Protein AF-A0A327YZX1-F1 (afdb_monomer_lite)

Structure (mmCIF, N/CA/C/O backbone):
data_AF-A0A327YZX1-F1
#
_entry.id   AF-A0A327YZX1-F1
#
loop_
_atom_site.group_PDB
_atom_site.id
_atom_site.type_symbol
_atom_site.label_atom_id
_atom_site.label_alt_id
_atom_site.label_comp_id
_atom_site.label_asym_id
_atom_site.label_entity_id
_atom_site.label_seq_id
_atom_site.pdbx_PDB_ins_code
_atom_site.Cartn_x
_atom_site.Cartn_y
_atom_site.Cartn_z
_atom_site.occupancy
_atom_site.B_iso_or_equiv
_atom_site.auth_seq_id
_atom_site.auth_comp_id
_atom_site.auth_asym_id
_atom_site.auth_atom_id
_atom_site.pdbx_PDB_model_num
ATOM 1 N N . MET A 1 1 ? -5.008 16.280 1.476 1.00 48.94 1 MET A N 1
ATOM 2 C CA . MET A 1 1 ? -3.552 16.525 1.333 1.00 48.94 1 MET A CA 1
ATOM 3 C C . MET A 1 1 ? -2.697 15.262 1.175 1.00 48.94 1 MET A C 1
ATOM 5 O O . MET A 1 1 ? -1.721 15.330 0.443 1.00 48.94 1 MET A O 1
ATOM 9 N N . VAL A 1 2 ? -3.067 14.106 1.747 1.00 49.09 2 VAL A N 1
ATOM 10 C CA . VAL A 1 2 ? -2.269 12.853 1.702 1.00 49.09 2 VAL A CA 1
ATOM 11 C C . VAL A 1 2 ? -1.925 12.353 0.283 1.00 49.09 2 VAL A C 1
ATOM 13 O O . VAL A 1 2 ? -0.859 11.785 0.082 1.00 49.09 2 VAL A O 1
ATOM 16 N N . ASN A 1 3 ? -2.752 12.619 -0.737 1.00 53.84 3 ASN A N 1
ATOM 17 C CA . ASN A 1 3 ? -2.467 12.155 -2.103 1.00 53.84 3 ASN A CA 1
ATOM 18 C C . ASN A 1 3 ? -1.336 12.914 -2.827 1.00 53.84 3 ASN A C 1
ATOM 20 O O . ASN A 1 3 ? -0.653 12.298 -3.637 1.00 53.84 3 ASN A O 1
ATOM 24 N N . ARG A 1 4 ? -1.077 14.202 -2.542 1.00 66.19 4 ARG A N 1
ATOM 25 C CA . ARG A 1 4 ? -0.014 14.961 -3.247 1.00 66.19 4 ARG A CA 1
ATOM 26 C C . ARG A 1 4 ? 1.382 14.416 -2.951 1.00 66.19 4 ARG A C 1
ATOM 28 O O . ARG A 1 4 ? 2.223 14.371 -3.840 1.00 66.19 4 ARG A O 1
ATOM 35 N N . TRP A 1 5 ? 1.603 13.959 -1.721 1.00 58.47 5 TRP A N 1
ATOM 36 C CA . TRP A 1 5 ? 2.888 13.400 -1.308 1.00 58.47 5 TRP A CA 1
ATOM 37 C C . TRP A 1 5 ? 3.157 12.030 -1.953 1.00 58.47 5 TRP A C 1
ATOM 39 O O . TRP A 1 5 ? 4.296 11.719 -2.282 1.00 58.47 5 TRP A O 1
ATOM 49 N N . ARG A 1 6 ? 2.098 11.251 -2.231 1.00 60.53 6 ARG A N 1
ATOM 50 C CA . ARG A 1 6 ? 2.183 9.944 -2.912 1.00 60.53 6 ARG A CA 1
ATOM 51 C C . ARG A 1 6 ? 2.700 10.086 -4.342 1.00 60.53 6 ARG A C 1
ATOM 53 O O . ARG A 1 6 ? 3.628 9.382 -4.724 1.00 60.53 6 ARG A O 1
ATOM 60 N N . TYR A 1 7 ? 2.136 11.026 -5.099 1.00 67.38 7 TYR A N 1
ATOM 61 C CA . TYR A 1 7 ? 2.592 11.307 -6.462 1.00 67.38 7 TYR A CA 1
ATOM 62 C C . TYR A 1 7 ? 3.986 11.943 -6.479 1.00 67.38 7 TYR A C 1
ATOM 64 O O . TYR A 1 7 ? 4.779 11.619 -7.353 1.00 67.38 7 TYR A O 1
ATOM 72 N N . GLY A 1 8 ? 4.313 12.782 -5.488 1.00 70.31 8 GLY A N 1
ATOM 73 C CA . GLY A 1 8 ? 5.645 13.377 -5.353 1.00 70.31 8 GLY A CA 1
ATOM 74 C C . GLY A 1 8 ? 6.745 12.347 -5.087 1.00 70.31 8 GLY A C 1
ATOM 75 O O . GLY A 1 8 ? 7.774 12.379 -5.750 1.00 70.31 8 GLY A O 1
ATOM 76 N N . PHE A 1 9 ? 6.518 11.400 -4.171 1.00 66.19 9 PHE A N 1
ATOM 77 C CA . PHE A 1 9 ? 7.472 10.320 -3.899 1.00 66.19 9 PHE A CA 1
ATOM 78 C C . PHE A 1 9 ? 7.663 9.412 -5.118 1.00 66.19 9 PHE A C 1
ATOM 80 O O . PHE A 1 9 ? 8.792 9.102 -5.483 1.00 66.19 9 PHE A O 1
ATOM 87 N N . PHE A 1 10 ? 6.568 9.036 -5.784 1.00 65.12 10 PHE A N 1
ATOM 88 C CA . PHE A 1 10 ? 6.625 8.235 -7.005 1.00 65.12 10 PHE A CA 1
ATOM 89 C C . PHE A 1 10 ? 7.394 8.949 -8.123 1.00 65.12 10 PHE A C 1
ATOM 91 O O . PHE A 1 10 ? 8.298 8.364 -8.710 1.00 65.12 10 PHE A O 1
ATOM 98 N N . ALA A 1 11 ? 7.093 10.230 -8.361 1.00 73.56 11 ALA A N 1
ATOM 99 C CA . ALA A 1 11 ? 7.809 11.048 -9.332 1.00 73.56 11 ALA A CA 1
ATOM 100 C C . ALA A 1 11 ? 9.297 11.169 -8.981 1.00 73.56 11 ALA A C 1
ATOM 102 O O . ALA A 1 11 ? 10.128 11.039 -9.868 1.00 73.56 11 ALA A O 1
ATOM 103 N N . ALA A 1 12 ? 9.647 11.357 -7.705 1.00 70.44 12 ALA A N 1
ATOM 104 C CA . ALA A 1 12 ? 11.038 11.444 -7.265 1.00 70.44 12 ALA A CA 1
ATOM 105 C C . ALA A 1 12 ? 11.806 10.130 -7.468 1.00 70.44 12 ALA A C 1
ATOM 107 O O . ALA A 1 12 ? 12.942 10.169 -7.930 1.00 70.44 12 ALA A O 1
ATOM 108 N N . VAL A 1 13 ? 11.191 8.979 -7.166 1.00 66.94 13 VAL A N 1
ATOM 109 C CA . VAL A 1 13 ? 11.794 7.662 -7.422 1.00 66.94 13 VAL A CA 1
ATOM 110 C C . VAL A 1 13 ? 12.014 7.468 -8.916 1.00 66.94 13 VAL A C 1
ATOM 112 O O . VAL A 1 13 ? 13.137 7.167 -9.301 1.00 66.94 13 VAL A O 1
ATOM 115 N N . LEU A 1 14 ? 10.993 7.724 -9.743 1.00 67.44 14 LEU A N 1
ATOM 116 C CA . LEU A 1 14 ? 11.095 7.656 -11.204 1.00 67.44 14 LEU A CA 1
ATOM 117 C C . LEU A 1 14 ? 12.232 8.531 -11.730 1.00 67.44 14 LEU A C 1
ATOM 119 O O . LEU A 1 14 ? 13.086 8.050 -12.466 1.00 67.44 14 LEU A O 1
ATOM 123 N N . LEU A 1 15 ? 12.278 9.793 -11.301 1.00 73.75 15 LEU A N 1
ATOM 124 C CA . LEU A 1 15 ? 13.267 10.771 -11.745 1.00 73.75 15 LEU A CA 1
ATOM 125 C C . LEU A 1 15 ? 14.682 10.364 -11.307 1.00 73.75 15 LEU A C 1
ATOM 127 O O . LEU A 1 15 ? 15.603 10.413 -12.116 1.00 73.75 15 LEU A O 1
ATOM 131 N N . ALA A 1 16 ? 14.853 9.878 -10.073 1.00 67.50 16 ALA A N 1
ATOM 132 C CA . ALA A 1 16 ? 16.129 9.354 -9.589 1.00 67.50 16 ALA A CA 1
ATOM 133 C C . ALA A 1 16 ? 16.582 8.115 -10.378 1.00 67.50 16 ALA A C 1
ATOM 135 O O . ALA A 1 16 ? 17.752 8.019 -10.741 1.00 67.50 16 ALA A O 1
ATOM 136 N N . THR A 1 17 ? 15.668 7.192 -10.692 1.00 65.38 17 THR A N 1
ATOM 137 C CA . THR A 1 17 ? 15.986 5.999 -11.490 1.00 65.38 17 THR A CA 1
ATOM 138 C C . THR A 1 17 ? 16.297 6.334 -12.942 1.00 65.38 17 THR A C 1
ATOM 140 O O . THR A 1 17 ? 17.248 5.786 -13.490 1.00 65.38 17 THR A O 1
ATOM 143 N N . SER A 1 18 ? 15.578 7.282 -13.550 1.00 68.44 18 SER A N 1
ATOM 144 C CA . SER A 1 18 ? 15.874 7.766 -14.899 1.00 68.44 18 SER A CA 1
ATOM 145 C C . SER A 1 18 ? 17.229 8.469 -14.954 1.00 68.44 18 SER A C 1
ATOM 147 O O . SER A 1 18 ? 18.018 8.186 -15.848 1.00 68.44 18 SER A O 1
ATOM 149 N N . LEU A 1 19 ? 17.542 9.330 -13.977 1.00 70.56 19 LEU A N 1
ATOM 150 C CA . LEU A 1 19 ? 18.849 9.988 -13.890 1.00 70.56 19 LEU A CA 1
ATOM 151 C C . LEU A 1 19 ? 19.982 8.982 -13.684 1.00 70.56 19 LEU A C 1
ATOM 153 O O . LEU A 1 19 ? 21.018 9.101 -14.331 1.00 70.56 19 LEU A O 1
ATOM 157 N N . LEU A 1 20 ? 19.787 7.983 -12.820 1.00 67.81 20 LEU A N 1
ATOM 158 C CA . LEU A 1 20 ? 20.764 6.916 -12.617 1.00 67.81 20 LEU A CA 1
ATOM 159 C C . LEU A 1 20 ? 20.989 6.117 -13.906 1.00 67.81 20 LEU A C 1
ATOM 161 O O . LEU A 1 20 ? 22.135 5.875 -14.263 1.00 67.81 20 LEU A O 1
ATOM 165 N N . SER A 1 21 ? 19.916 5.758 -14.615 1.00 66.88 21 SER A N 1
ATOM 166 C CA . SER A 1 21 ? 19.983 5.030 -15.887 1.00 66.88 21 SER A CA 1
ATOM 167 C C . SER A 1 21 ? 20.747 5.816 -16.953 1.00 66.88 21 SER A C 1
ATOM 169 O O . SER A 1 21 ? 21.648 5.277 -17.584 1.00 66.88 21 SER A O 1
ATOM 171 N N . VAL A 1 22 ? 20.441 7.106 -17.118 1.00 69.25 22 VAL A N 1
ATOM 172 C CA . VAL A 1 22 ? 21.153 7.986 -18.061 1.00 69.25 22 VAL A CA 1
ATOM 173 C C . VAL A 1 22 ? 22.622 8.141 -17.663 1.00 69.25 22 VAL A C 1
ATOM 175 O O . VAL A 1 22 ? 23.500 8.115 -18.520 1.00 69.25 22 VAL A O 1
ATOM 178 N N . SER A 1 23 ? 22.910 8.251 -16.364 1.00 65.38 23 SER A N 1
ATOM 179 C CA . SER A 1 23 ? 24.285 8.324 -15.864 1.00 65.38 23 SER A CA 1
ATOM 180 C C . SER A 1 23 ? 25.063 7.040 -16.186 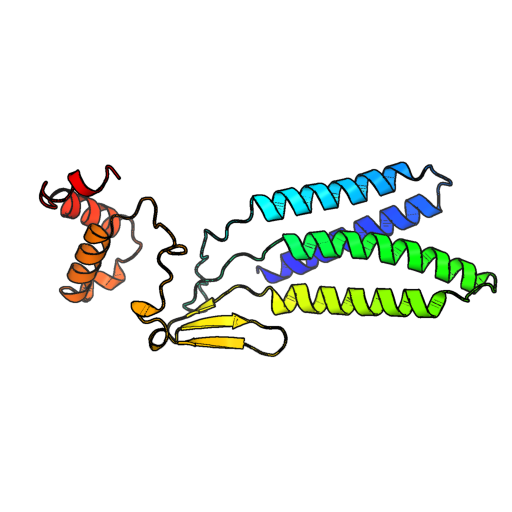1.00 65.38 23 SER A C 1
ATOM 182 O O . SER A 1 23 ? 26.174 7.111 -16.695 1.00 65.38 23 SER A O 1
ATOM 184 N N . LEU A 1 24 ? 24.463 5.862 -15.987 1.00 66.75 24 LEU A N 1
ATOM 185 C CA . LEU A 1 24 ? 25.084 4.577 -16.333 1.00 66.75 24 LEU A CA 1
ATOM 186 C C . LEU A 1 24 ? 25.307 4.392 -17.843 1.00 66.75 24 LEU A C 1
ATOM 188 O O . LEU A 1 24 ? 26.189 3.637 -18.221 1.00 66.75 24 LEU A O 1
ATOM 192 N N . GLN A 1 25 ? 24.538 5.068 -18.700 1.00 68.75 25 GLN A N 1
ATOM 193 C CA . GLN A 1 25 ? 24.751 5.040 -20.153 1.00 68.75 25 GLN A CA 1
ATOM 194 C C . GLN A 1 25 ? 25.856 5.996 -20.615 1.00 68.75 25 GLN A C 1
ATOM 196 O O . GLN A 1 25 ? 26.518 5.737 -21.616 1.00 68.75 25 GLN A O 1
ATOM 201 N N . LEU A 1 26 ? 26.032 7.123 -19.921 1.00 73.69 26 LEU A N 1
ATOM 202 C CA . LEU A 1 26 ? 27.026 8.144 -20.269 1.00 73.69 26 LEU A CA 1
ATOM 203 C C . LEU A 1 26 ? 28.444 7.765 -19.845 1.00 73.69 26 LEU A C 1
ATOM 205 O O . LEU A 1 26 ? 29.415 8.236 -20.436 1.00 73.69 26 LEU A O 1
ATOM 209 N N . PHE A 1 27 ? 28.564 6.945 -18.809 1.00 69.88 27 PHE A N 1
ATOM 210 C CA . PHE A 1 27 ? 29.834 6.449 -18.317 1.00 69.88 27 PHE A CA 1
ATOM 211 C C . PHE A 1 27 ? 29.866 4.948 -18.588 1.00 69.88 27 PHE A C 1
ATOM 213 O O . PHE A 1 27 ? 29.037 4.246 -18.020 1.00 69.88 27 PHE A O 1
ATOM 220 N N . ASP A 1 28 ? 30.817 4.455 -19.397 1.00 69.94 28 ASP A N 1
ATOM 221 C CA . ASP A 1 28 ? 31.187 3.024 -19.503 1.00 69.94 28 ASP A CA 1
ATOM 222 C C . ASP A 1 28 ? 31.747 2.544 -18.150 1.00 69.94 28 ASP A C 1
ATOM 224 O O . ASP A 1 28 ? 32.934 2.282 -17.949 1.00 69.94 28 ASP A O 1
ATOM 228 N N . GLY A 1 29 ? 30.880 2.585 -17.150 1.00 66.88 29 GLY A N 1
ATOM 229 C CA . GLY A 1 29 ? 31.185 2.460 -15.753 1.00 66.88 29 GLY A CA 1
ATOM 230 C C . GLY A 1 29 ? 30.889 1.046 -15.282 1.00 66.88 29 GLY A C 1
ATOM 231 O O . GLY A 1 29 ? 30.001 0.368 -15.796 1.00 66.88 29 GLY A O 1
ATOM 232 N N . PRO A 1 30 ? 31.615 0.576 -14.267 1.00 69.00 30 PRO A N 1
ATOM 233 C CA . PRO A 1 30 ? 31.359 -0.728 -13.676 1.00 69.00 30 PRO A CA 1
ATOM 234 C C . PRO A 1 30 ? 29.931 -0.818 -13.103 1.00 69.00 30 PRO A C 1
ATOM 236 O O . PRO A 1 30 ? 29.424 0.146 -12.543 1.00 69.00 30 PRO A O 1
ATOM 239 N N . LEU A 1 31 ? 29.313 -2.003 -13.166 1.00 70.75 31 LEU A N 1
ATOM 240 C CA . LEU A 1 31 ? 27.913 -2.272 -12.773 1.00 70.75 31 LEU A CA 1
ATOM 241 C C . LEU A 1 31 ? 27.602 -2.096 -11.268 1.00 70.75 31 LEU A C 1
ATOM 243 O O . LEU A 1 31 ? 26.449 -2.196 -10.840 1.00 70.75 31 LEU A O 1
ATOM 247 N N . TRP A 1 32 ? 28.608 -1.845 -10.426 1.00 70.06 32 TRP A N 1
ATOM 248 C CA . TRP A 1 32 ? 28.436 -1.797 -8.970 1.00 70.06 32 TRP A CA 1
ATOM 249 C C . TRP A 1 32 ? 27.486 -0.697 -8.444 1.00 70.06 32 TRP A C 1
ATOM 251 O O . TRP A 1 32 ? 26.801 -0.978 -7.459 1.00 70.06 32 TRP A O 1
ATOM 261 N N . PRO A 1 33 ? 27.345 0.509 -9.044 1.00 69.75 33 PRO A N 1
ATOM 262 C CA . PRO A 1 33 ? 26.408 1.522 -8.553 1.00 69.75 33 PRO A CA 1
ATOM 263 C C . PRO A 1 33 ? 24.955 1.057 -8.668 1.00 69.75 33 PRO A C 1
ATOM 265 O O . PRO A 1 33 ? 24.153 1.285 -7.763 1.00 69.75 33 PRO A O 1
ATOM 268 N N . MET A 1 34 ? 24.622 0.341 -9.746 1.00 66.88 34 MET A N 1
ATOM 269 C CA . MET A 1 34 ? 23.305 -0.267 -9.931 1.00 66.88 34 MET A CA 1
ATOM 270 C C . MET A 1 34 ? 23.043 -1.321 -8.857 1.00 66.88 34 MET A C 1
ATOM 272 O O . MET A 1 34 ? 21.973 -1.333 -8.245 1.00 66.88 34 MET A O 1
ATOM 276 N N . LEU A 1 35 ? 24.040 -2.167 -8.588 1.00 68.50 35 LEU A N 1
ATOM 277 C CA . LEU A 1 35 ? 23.943 -3.199 -7.564 1.00 68.50 35 LEU A CA 1
ATOM 278 C C . LEU A 1 35 ? 23.688 -2.580 -6.185 1.00 68.50 35 LEU A C 1
ATOM 280 O O . LEU A 1 35 ? 22.819 -3.071 -5.473 1.00 68.50 35 LEU A O 1
ATOM 284 N N . ILE A 1 36 ? 24.340 -1.458 -5.847 1.00 74.94 36 ILE A N 1
ATOM 285 C CA . ILE A 1 36 ? 24.075 -0.701 -4.610 1.00 74.94 36 ILE A CA 1
ATOM 286 C C . ILE A 1 36 ? 22.628 -0.208 -4.555 1.00 74.94 36 ILE A C 1
ATOM 288 O O . ILE A 1 36 ? 21.986 -0.330 -3.510 1.00 74.94 36 ILE A O 1
ATOM 292 N N . VAL A 1 37 ? 22.089 0.334 -5.649 1.00 73.06 37 VAL A N 1
ATOM 293 C CA . VAL A 1 37 ? 20.711 0.847 -5.673 1.00 73.06 37 VAL A CA 1
ATOM 294 C C . VAL A 1 37 ? 19.705 -0.286 -5.505 1.00 73.06 37 VAL A C 1
ATOM 296 O O . VAL A 1 37 ? 18.834 -0.196 -4.638 1.00 73.06 37 VAL A O 1
ATOM 299 N N . VAL A 1 38 ? 19.864 -1.38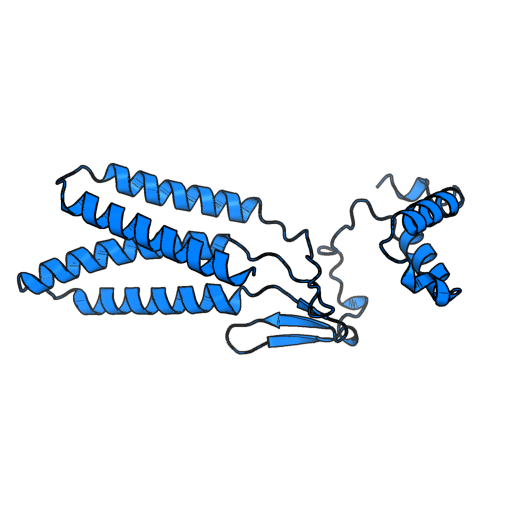8 -6.240 1.00 71.56 38 VAL A N 1
ATOM 300 C CA . VAL A 1 38 ? 19.012 -2.577 -6.089 1.00 71.56 38 VAL A CA 1
ATOM 301 C C . VAL A 1 38 ? 19.086 -3.118 -4.659 1.00 71.56 38 VAL A C 1
ATOM 303 O O . VAL A 1 38 ? 18.045 -3.303 -4.029 1.00 71.56 38 VAL A O 1
ATOM 306 N N . LEU A 1 39 ? 20.290 -3.287 -4.096 1.00 69.62 39 LEU A N 1
ATOM 307 C CA . LEU A 1 39 ? 20.468 -3.735 -2.709 1.00 69.62 39 LEU A CA 1
ATOM 308 C C . LEU A 1 39 ? 19.816 -2.781 -1.709 1.00 69.62 39 LEU A C 1
ATOM 310 O O . LEU A 1 39 ? 19.177 -3.235 -0.763 1.00 69.62 39 LEU A O 1
ATOM 314 N N . THR A 1 40 ? 19.926 -1.471 -1.931 1.00 75.50 40 THR A N 1
ATOM 315 C CA . THR A 1 40 ? 19.293 -0.458 -1.077 1.00 75.50 40 THR A CA 1
ATOM 316 C C . THR A 1 40 ? 17.780 -0.640 -1.058 1.00 75.50 40 THR A C 1
ATOM 318 O O . THR A 1 40 ? 17.184 -0.702 0.018 1.00 75.50 40 THR A O 1
ATOM 321 N N . PHE A 1 41 ? 17.146 -0.803 -2.222 1.00 72.31 41 PHE A N 1
ATOM 322 C CA . PHE A 1 41 ? 15.709 -1.061 -2.288 1.00 72.31 41 PHE A CA 1
ATOM 323 C C . PHE A 1 41 ? 15.321 -2.408 -1.663 1.00 72.31 41 PHE A C 1
ATOM 325 O O . PHE A 1 41 ? 14.317 -2.466 -0.956 1.00 72.31 41 PHE A O 1
ATOM 332 N N . VAL A 1 42 ? 16.111 -3.468 -1.865 1.00 71.31 42 VAL A N 1
ATOM 333 C CA . VAL A 1 42 ? 15.876 -4.790 -1.253 1.00 71.31 42 VAL A CA 1
ATOM 334 C C . VAL A 1 42 ? 15.934 -4.702 0.272 1.00 71.31 42 VAL A C 1
ATOM 336 O O . VAL A 1 42 ? 15.024 -5.179 0.951 1.00 71.31 42 VAL A O 1
ATOM 339 N N . VAL A 1 43 ? 16.962 -4.052 0.826 1.00 72.81 43 VAL A N 1
ATOM 340 C CA . VAL A 1 43 ? 17.118 -3.857 2.274 1.00 72.81 43 VAL A CA 1
ATOM 341 C C . VAL A 1 43 ? 15.976 -3.011 2.826 1.00 72.81 43 VAL A C 1
ATOM 343 O O . VAL A 1 43 ? 15.374 -3.386 3.832 1.00 72.81 43 VAL A O 1
ATOM 346 N N . LEU A 1 44 ? 15.615 -1.910 2.161 1.00 73.81 44 LEU A N 1
ATOM 347 C CA . LEU A 1 44 ? 14.475 -1.087 2.565 1.00 73.81 44 LEU A CA 1
ATOM 348 C C . LEU A 1 44 ? 13.161 -1.870 2.512 1.00 73.81 44 LEU A C 1
ATOM 350 O O . LEU A 1 44 ? 12.354 -1.744 3.431 1.00 73.81 44 LEU A O 1
ATOM 354 N N . ALA A 1 45 ? 12.946 -2.701 1.489 1.00 70.25 45 ALA A N 1
ATOM 355 C CA . ALA A 1 45 ? 11.765 -3.550 1.382 1.00 70.25 45 ALA A CA 1
ATOM 356 C C . ALA A 1 45 ? 11.726 -4.580 2.518 1.00 70.25 45 ALA A C 1
ATOM 358 O O . ALA A 1 45 ? 10.715 -4.686 3.207 1.00 70.25 45 ALA A O 1
ATOM 359 N N . ALA A 1 46 ? 12.828 -5.281 2.789 1.00 69.25 46 ALA A N 1
ATOM 360 C CA . ALA A 1 46 ? 12.916 -6.260 3.872 1.00 69.25 46 ALA A CA 1
ATOM 361 C C . ALA A 1 46 ? 12.716 -5.617 5.259 1.00 69.25 46 ALA A C 1
ATOM 363 O O . ALA A 1 46 ? 11.943 -6.115 6.084 1.00 69.25 46 ALA A O 1
ATOM 364 N N . LEU A 1 47 ? 13.351 -4.468 5.511 1.00 71.00 47 LEU A N 1
ATOM 365 C CA . LEU A 1 47 ? 13.174 -3.699 6.746 1.00 71.00 47 LEU A CA 1
ATOM 366 C C . LEU A 1 47 ? 11.746 -3.170 6.877 1.00 71.00 47 LEU A C 1
ATOM 368 O O . LEU A 1 47 ? 11.165 -3.223 7.960 1.00 71.00 47 LEU A O 1
ATOM 372 N N . SER A 1 48 ? 11.161 -2.689 5.781 1.00 71.25 48 SER A N 1
ATOM 373 C CA . SER A 1 48 ? 9.780 -2.226 5.759 1.00 71.25 48 SER A CA 1
ATOM 374 C C . SER A 1 48 ? 8.814 -3.371 6.044 1.00 71.25 48 SER A C 1
ATOM 376 O O . SER A 1 48 ? 7.996 -3.234 6.943 1.00 71.25 48 SER A O 1
ATOM 378 N N . GLY A 1 49 ? 8.941 -4.515 5.372 1.00 71.06 49 GLY A N 1
ATOM 379 C CA . GLY A 1 49 ? 8.071 -5.676 5.577 1.00 71.06 49 GLY A CA 1
ATOM 380 C C . GLY A 1 49 ? 8.165 -6.253 6.991 1.00 71.06 49 GLY A C 1
ATOM 381 O O . GLY A 1 49 ? 7.144 -6.551 7.603 1.00 71.06 49 GLY A O 1
ATOM 382 N N . SER A 1 50 ? 9.376 -6.348 7.547 1.00 73.69 50 SER A N 1
ATOM 383 C CA . SER A 1 50 ? 9.596 -6.876 8.904 1.00 73.69 50 SER A CA 1
ATOM 384 C C . SER A 1 50 ? 9.123 -5.932 10.015 1.00 73.69 50 SER A C 1
ATOM 386 O O . SER A 1 50 ? 8.676 -6.391 11.069 1.00 73.69 50 SER A O 1
ATOM 388 N N . ARG A 1 51 ? 9.198 -4.612 9.798 1.00 74.56 51 ARG A N 1
ATOM 389 C CA . ARG A 1 51 ? 8.782 -3.603 10.789 1.00 74.56 51 ARG A CA 1
ATOM 390 C C . ARG A 1 51 ? 7.368 -3.080 10.586 1.00 74.56 51 ARG A C 1
ATOM 392 O O . ARG A 1 51 ? 6.821 -2.469 11.506 1.00 74.56 51 ARG A O 1
ATOM 399 N N . TYR A 1 52 ? 6.762 -3.300 9.423 1.00 70.25 52 TYR A N 1
ATOM 400 C CA . TYR A 1 52 ? 5.408 -2.848 9.148 1.00 70.25 52 TYR A CA 1
ATOM 401 C C . TYR A 1 52 ? 4.417 -3.681 9.960 1.00 70.25 52 TYR A C 1
ATOM 403 O O . TYR A 1 52 ? 3.986 -4.768 9.584 1.00 70.25 52 TYR A O 1
ATOM 411 N N . ARG A 1 53 ? 4.045 -3.134 11.114 1.00 69.31 53 ARG A N 1
ATOM 412 C CA . ARG A 1 53 ? 2.897 -3.577 11.894 1.00 69.31 53 ARG A CA 1
ATOM 413 C C . ARG A 1 53 ? 1.837 -2.486 11.772 1.00 69.31 53 ARG A C 1
ATOM 415 O O . ARG A 1 53 ? 2.091 -1.378 12.254 1.00 69.31 53 ARG A O 1
ATOM 422 N N . PRO A 1 54 ? 0.669 -2.746 11.157 1.00 63.44 54 PRO A N 1
ATOM 423 C CA . PRO A 1 54 ? -0.412 -1.768 11.070 1.00 63.44 54 PRO A CA 1
ATOM 424 C C . PRO A 1 54 ? -1.052 -1.592 12.456 1.00 63.44 54 PRO A C 1
ATOM 426 O O . PRO A 1 54 ? -2.126 -2.105 12.734 1.00 63.44 54 PRO A O 1
ATOM 429 N N . ARG A 1 55 ? -0.350 -0.916 13.371 1.00 63.19 55 ARG A N 1
ATOM 430 C CA . ARG A 1 55 ? -0.788 -0.701 14.762 1.00 63.19 55 ARG A CA 1
ATOM 431 C C . ARG A 1 55 ? -1.499 0.628 14.974 1.00 63.19 55 ARG A C 1
ATOM 433 O O . ARG A 1 55 ? -2.035 0.859 16.048 1.00 63.19 55 ARG A O 1
ATOM 440 N N . ARG A 1 56 ? -1.492 1.517 13.979 1.00 74.00 56 ARG A N 1
ATOM 441 C CA . ARG A 1 56 ? -2.128 2.832 14.082 1.00 74.00 56 ARG A CA 1
ATOM 442 C C . ARG A 1 56 ? -3.243 2.952 13.063 1.00 74.00 56 ARG A C 1
ATOM 444 O O . ARG A 1 56 ? -2.994 3.067 11.868 1.00 74.00 56 ARG A O 1
ATOM 451 N N . LEU A 1 57 ? -4.462 2.921 13.576 1.00 80.56 57 LEU A N 1
ATOM 452 C CA . LEU A 1 57 ? -5.646 3.400 12.892 1.00 80.56 57 LEU A CA 1
ATOM 453 C C . LEU A 1 57 ? -5.619 4.927 12.946 1.00 80.56 57 LEU A C 1
ATOM 455 O O . LEU A 1 57 ? -5.577 5.507 14.029 1.00 80.56 57 LEU A O 1
ATOM 459 N N . VAL A 1 58 ? -5.583 5.581 11.789 1.00 80.50 58 VAL A N 1
ATOM 460 C CA . VAL A 1 58 ? -5.580 7.044 11.716 1.00 80.50 58 VAL A CA 1
ATOM 461 C C . VAL A 1 58 ? -7.022 7.510 11.500 1.00 80.50 58 VAL A C 1
ATOM 463 O O . VAL A 1 58 ? -7.644 7.074 10.525 1.00 80.50 58 VAL A O 1
ATOM 466 N N . PRO A 1 59 ? -7.582 8.358 12.383 1.00 81.44 59 PRO A N 1
ATOM 467 C CA . PRO A 1 59 ? -8.921 8.897 12.190 1.00 81.44 59 PRO A CA 1
ATOM 468 C C . PRO A 1 59 ? -8.937 9.824 10.975 1.00 81.44 59 PRO A C 1
ATOM 470 O O . PRO A 1 59 ? -8.038 10.651 10.788 1.00 81.44 59 PRO A O 1
ATOM 473 N N . ARG A 1 60 ? -9.969 9.701 10.139 1.00 76.88 60 ARG A N 1
ATOM 474 C CA . ARG A 1 60 ? -10.153 10.572 8.981 1.00 76.88 60 ARG A CA 1
ATOM 475 C C . ARG A 1 60 ? -11.182 11.656 9.326 1.00 76.88 60 ARG A C 1
ATOM 477 O O . ARG A 1 60 ? -12.347 11.341 9.502 1.00 76.88 60 ARG A O 1
ATOM 484 N N . PRO A 1 61 ? -10.816 12.944 9.382 1.00 76.88 61 PRO A N 1
ATOM 485 C CA . PRO A 1 61 ? -11.750 13.979 9.840 1.00 76.88 61 PRO A CA 1
ATOM 486 C C . PRO A 1 61 ? -12.923 14.222 8.875 1.00 76.88 61 PRO A C 1
ATOM 488 O O . PRO A 1 61 ? -13.966 14.709 9.284 1.00 76.88 61 PRO A O 1
ATOM 491 N N . ALA A 1 62 ? -12.768 13.876 7.592 1.00 84.00 62 ALA A N 1
ATOM 492 C CA . ALA A 1 62 ? -13.793 14.103 6.570 1.00 84.00 62 ALA A CA 1
ATOM 493 C C . ALA A 1 62 ? -14.854 12.990 6.477 1.00 84.00 62 ALA A C 1
ATOM 495 O O . ALA A 1 62 ? -15.899 13.195 5.870 1.00 84.00 62 ALA A O 1
ATOM 496 N N . VAL A 1 63 ? -14.570 11.796 7.004 1.00 79.00 63 VAL A N 1
ATOM 497 C CA . VAL A 1 63 ? -15.468 10.633 6.944 1.00 79.00 63 VAL A CA 1
ATOM 498 C C . VAL A 1 63 ? -15.286 9.878 8.254 1.00 79.00 63 VAL A C 1
ATOM 500 O O . VAL A 1 63 ? -14.133 9.573 8.540 1.00 79.00 63 VAL A O 1
ATOM 503 N N . PRO A 1 64 ? -16.346 9.546 9.017 1.00 77.94 64 PRO A N 1
ATOM 504 C CA . PRO A 1 64 ? -16.247 8.862 10.311 1.00 77.94 64 PRO A CA 1
ATOM 505 C C . PRO A 1 64 ? -15.757 7.419 10.128 1.00 77.94 64 PRO A C 1
ATOM 507 O O . PRO A 1 64 ? -16.515 6.453 10.175 1.00 77.94 64 PRO A O 1
ATOM 510 N N . ALA A 1 65 ? -14.471 7.293 9.825 1.00 83.44 65 ALA A N 1
ATOM 511 C CA . ALA A 1 65 ? -13.800 6.060 9.504 1.00 83.44 65 ALA A CA 1
ATOM 512 C C . ALA A 1 65 ? -12.331 6.131 9.915 1.00 83.44 65 ALA A C 1
ATOM 514 O O . ALA A 1 65 ? -11.681 7.181 9.842 1.00 83.44 65 ALA A O 1
ATOM 515 N N . PHE A 1 66 ? -11.802 4.975 10.295 1.00 84.62 66 PHE A N 1
ATOM 516 C CA . PHE A 1 66 ? -10.381 4.794 10.547 1.00 84.62 66 PHE A CA 1
ATOM 517 C C . PHE A 1 66 ? -9.705 4.176 9.328 1.00 84.62 66 PHE A C 1
ATOM 519 O O . PHE A 1 66 ? -10.252 3.254 8.722 1.00 84.62 66 PHE A O 1
ATOM 526 N N . GLU A 1 67 ? -8.519 4.671 8.980 1.00 83.50 67 GLU A N 1
ATOM 527 C CA . GLU A 1 67 ? -7.709 4.161 7.871 1.00 83.50 67 GLU A CA 1
ATOM 528 C C . GLU A 1 67 ? -6.373 3.605 8.384 1.00 83.50 67 GLU A C 1
ATOM 530 O O . GLU A 1 67 ? -5.701 4.216 9.219 1.00 83.50 67 GLU A O 1
ATOM 535 N N . THR A 1 68 ? -5.962 2.445 7.867 1.00 81.25 68 THR A N 1
ATOM 536 C CA . THR A 1 68 ? -4.607 1.916 8.086 1.00 81.25 68 THR A CA 1
ATOM 537 C C . THR A 1 68 ? -3.601 2.612 7.163 1.00 81.25 68 THR A C 1
ATOM 539 O O . THR A 1 68 ? -3.906 2.804 5.987 1.00 81.25 68 THR A O 1
ATOM 542 N N . PRO A 1 69 ? -2.377 2.942 7.610 1.00 79.88 69 PRO A N 1
ATOM 543 C CA . PRO A 1 69 ? -1.347 3.478 6.722 1.00 79.88 69 PRO A CA 1
ATOM 544 C C . PRO A 1 69 ? -1.015 2.480 5.608 1.00 79.88 69 PRO A C 1
ATOM 546 O O . PRO A 1 69 ? -1.111 1.273 5.804 1.00 79.88 69 PRO A O 1
ATOM 549 N N . ILE A 1 70 ? -0.611 2.970 4.438 1.00 77.69 70 ILE A N 1
ATOM 550 C CA . ILE A 1 70 ? -0.267 2.122 3.286 1.00 77.69 70 ILE A CA 1
ATOM 551 C C . ILE A 1 70 ? 0.943 1.246 3.629 1.00 77.69 70 ILE A C 1
ATOM 553 O O . ILE A 1 70 ? 1.904 1.726 4.231 1.00 77.69 70 ILE A O 1
ATOM 557 N N . ASN A 1 71 ? 0.904 -0.027 3.230 1.00 78.25 71 ASN A N 1
ATOM 558 C CA . ASN A 1 71 ? 2.058 -0.913 3.337 1.00 78.25 71 ASN A CA 1
ATOM 559 C C . ASN A 1 71 ? 3.146 -0.463 2.337 1.00 78.25 71 ASN A C 1
ATOM 561 O O . ASN A 1 71 ? 2.880 -0.486 1.132 1.00 78.25 71 ASN A O 1
ATOM 565 N N . PRO A 1 72 ? 4.353 -0.056 2.781 1.00 79.81 72 PRO A N 1
ATOM 566 C CA . PRO A 1 72 ? 5.403 0.399 1.869 1.00 79.81 72 PRO A CA 1
ATOM 567 C C . PRO A 1 72 ? 6.052 -0.750 1.090 1.00 79.81 72 PRO A C 1
ATOM 569 O O . PRO A 1 72 ? 6.628 -0.514 0.033 1.00 79.81 72 PRO A O 1
ATOM 572 N N . TYR A 1 73 ? 5.948 -1.987 1.583 1.00 77.75 73 TYR A N 1
ATOM 573 C CA . TYR A 1 73 ? 6.583 -3.164 0.993 1.00 77.75 73 TYR A CA 1
ATOM 574 C C . TYR A 1 73 ? 6.292 -3.350 -0.508 1.00 77.75 73 TYR A C 1
ATOM 576 O O . TYR A 1 73 ? 7.248 -3.370 -1.282 1.00 77.75 73 TYR A O 1
ATOM 584 N N . PRO A 1 74 ? 5.023 -3.428 -0.969 1.00 82.31 74 PRO A N 1
ATOM 585 C CA . PRO A 1 74 ? 4.732 -3.586 -2.395 1.00 82.31 74 PRO A CA 1
ATOM 586 C C . PRO A 1 74 ? 5.243 -2.412 -3.238 1.00 82.31 74 PRO A C 1
ATOM 588 O O . PRO A 1 74 ? 5.670 -2.621 -4.366 1.00 82.31 74 PRO A O 1
ATOM 591 N N . VAL A 1 75 ? 5.256 -1.192 -2.694 1.00 83.38 75 VAL A N 1
ATOM 592 C CA . VAL A 1 75 ? 5.770 -0.002 -3.394 1.00 83.38 75 VAL A CA 1
ATOM 593 C C . VAL A 1 75 ? 7.281 -0.104 -3.598 1.00 83.38 75 VAL A C 1
ATOM 595 O O . VAL A 1 75 ? 7.778 0.191 -4.679 1.00 83.38 75 VAL A O 1
ATOM 598 N N . LEU A 1 76 ? 8.015 -0.548 -2.577 1.00 82.06 76 LEU A N 1
ATOM 599 C CA . LEU A 1 76 ? 9.465 -0.729 -2.658 1.00 82.06 76 LEU A CA 1
ATOM 600 C C . LEU A 1 76 ? 9.840 -1.873 -3.605 1.00 82.06 76 LEU A C 1
ATOM 602 O O . LEU A 1 76 ? 10.765 -1.728 -4.398 1.00 82.06 76 LEU A O 1
ATOM 606 N N . LEU A 1 77 ? 9.091 -2.977 -3.564 1.00 81.62 77 LEU A N 1
ATOM 607 C CA . LEU A 1 77 ? 9.308 -4.134 -4.434 1.00 81.62 77 LEU A CA 1
ATOM 608 C C . LEU A 1 77 ? 9.046 -3.783 -5.906 1.00 81.62 77 LEU A C 1
ATOM 610 O O . LEU A 1 77 ? 9.838 -4.128 -6.780 1.00 81.62 77 LEU A O 1
ATOM 614 N N . LEU A 1 78 ? 7.994 -3.007 -6.173 1.00 86.62 78 LEU A N 1
ATOM 615 C CA . LEU A 1 78 ? 7.747 -2.451 -7.502 1.00 86.62 78 LEU A CA 1
ATOM 616 C C . LEU A 1 78 ? 8.794 -1.426 -7.927 1.00 86.62 78 LEU A C 1
ATOM 618 O O . LEU A 1 78 ? 9.103 -1.341 -9.112 1.00 86.62 78 LEU A O 1
ATOM 622 N N . GLY A 1 79 ? 9.370 -0.681 -6.981 1.00 84.94 79 GLY A N 1
ATOM 623 C CA . GLY A 1 79 ? 10.519 0.185 -7.234 1.00 84.94 79 GLY A CA 1
ATOM 624 C C . GLY A 1 79 ? 11.684 -0.589 -7.852 1.00 84.94 79 GLY A C 1
ATOM 625 O O . GLY A 1 79 ? 12.169 -0.193 -8.906 1.00 84.94 79 GLY A O 1
ATOM 626 N N . ILE A 1 80 ? 12.056 -1.736 -7.268 1.00 81.38 80 ILE A N 1
ATOM 627 C CA . ILE A 1 80 ? 13.117 -2.622 -7.793 1.00 81.38 80 ILE A CA 1
ATOM 628 C C . ILE A 1 80 ? 12.800 -3.055 -9.223 1.00 81.38 80 ILE A C 1
ATOM 630 O O . ILE A 1 80 ? 13.611 -2.853 -10.123 1.00 81.38 80 ILE A O 1
ATOM 634 N N . LEU A 1 81 ? 11.599 -3.600 -9.424 1.00 84.19 81 LEU A N 1
ATOM 635 C CA . LEU A 1 81 ? 11.110 -4.061 -10.724 1.00 84.19 81 LEU A CA 1
ATOM 636 C C . LEU A 1 81 ? 11.112 -2.945 -11.778 1.00 84.19 81 LEU A C 1
ATOM 638 O O . LEU A 1 81 ? 11.384 -3.197 -12.948 1.00 84.19 81 LEU A O 1
ATOM 642 N N . THR A 1 82 ? 10.839 -1.705 -11.368 1.00 85.75 82 THR A N 1
ATOM 643 C CA . THR A 1 82 ? 10.868 -0.539 -12.259 1.00 85.75 82 THR A CA 1
ATOM 644 C C . THR A 1 82 ? 12.281 -0.228 -12.726 1.00 85.75 82 THR A C 1
ATOM 646 O O . THR A 1 82 ? 12.478 0.021 -13.912 1.00 85.75 82 THR A O 1
ATOM 649 N N . VAL A 1 83 ? 13.267 -0.291 -11.825 1.00 81.38 83 VAL A N 1
ATOM 650 C CA . VAL A 1 83 ? 14.676 -0.070 -12.186 1.00 81.38 83 VAL A CA 1
ATOM 651 C C . VAL A 1 83 ? 15.146 -1.130 -13.172 1.00 81.38 83 VAL A C 1
ATOM 653 O O . VAL A 1 83 ? 15.698 -0.791 -14.213 1.00 81.38 83 VAL A O 1
ATOM 656 N N . THR A 1 84 ? 14.901 -2.407 -12.870 1.00 80.56 84 THR A N 1
ATOM 657 C CA . THR A 1 84 ? 15.370 -3.515 -13.712 1.00 80.56 84 THR A CA 1
ATOM 658 C C . THR A 1 84 ? 14.704 -3.501 -15.084 1.00 80.56 84 THR A C 1
ATOM 660 O O . THR A 1 84 ? 15.390 -3.617 -16.091 1.00 80.56 84 THR A O 1
ATOM 663 N N . THR A 1 85 ? 13.387 -3.278 -15.134 1.00 85.94 85 THR A N 1
ATOM 664 C CA . THR A 1 85 ? 12.644 -3.208 -16.403 1.00 85.94 85 THR A CA 1
ATOM 665 C C . THR A 1 85 ? 13.061 -1.993 -17.230 1.00 85.94 85 THR A C 1
ATOM 667 O O . THR A 1 85 ? 13.161 -2.091 -18.446 1.00 85.94 85 THR A O 1
ATOM 670 N N . GLY A 1 86 ? 13.320 -0.845 -16.592 1.00 84.25 86 GLY A N 1
ATOM 671 C CA . GLY A 1 86 ? 13.744 0.368 -17.295 1.00 84.25 86 GLY A CA 1
ATOM 672 C C . GLY A 1 86 ? 15.123 0.242 -17.944 1.00 84.25 86 GLY A C 1
ATOM 673 O O . GLY A 1 86 ? 15.334 0.766 -19.038 1.00 84.25 86 GLY A O 1
ATOM 674 N N . LEU A 1 87 ? 16.045 -0.473 -17.295 1.00 83.69 87 LEU A N 1
ATOM 675 C CA . LEU A 1 87 ? 17.370 -0.743 -17.850 1.00 83.69 87 LEU A CA 1
ATOM 676 C C . LEU A 1 87 ? 17.290 -1.691 -19.042 1.00 83.69 87 LEU A C 1
ATOM 678 O O . LEU A 1 87 ? 17.796 -1.347 -20.104 1.00 83.69 87 LEU A O 1
ATOM 682 N N . GLN A 1 88 ? 16.572 -2.805 -18.891 1.00 85.44 88 GLN A N 1
ATOM 683 C CA . GLN A 1 88 ? 16.385 -3.773 -19.970 1.00 85.44 88 GLN A CA 1
ATOM 684 C C . GLN A 1 88 ? 15.726 -3.125 -21.193 1.00 85.44 88 GLN A C 1
ATOM 686 O O . GLN A 1 88 ? 16.283 -3.156 -22.281 1.00 85.44 88 GLN A O 1
ATOM 691 N N . LEU A 1 89 ? 14.634 -2.378 -20.984 1.00 87.62 89 LEU A N 1
ATOM 692 C CA . LEU A 1 89 ? 13.957 -1.656 -22.063 1.00 87.62 89 LEU A CA 1
ATOM 693 C C . LEU A 1 89 ? 14.883 -0.664 -22.789 1.00 87.62 89 LEU A C 1
ATOM 695 O O . LEU A 1 89 ? 14.699 -0.410 -23.976 1.00 87.62 89 LEU A O 1
ATOM 699 N N . SER A 1 90 ? 15.859 -0.077 -22.092 1.00 84.25 90 SER A N 1
ATOM 700 C CA . SER A 1 90 ? 16.818 0.841 -22.714 1.00 84.25 90 SER A CA 1
ATOM 701 C C . SER A 1 90 ? 17.817 0.118 -23.622 1.00 84.25 90 SER A C 1
ATOM 703 O O . SER A 1 90 ? 18.178 0.666 -24.663 1.00 84.25 90 SER A O 1
ATOM 705 N N . GLU A 1 91 ? 18.255 -1.083 -23.235 1.00 87.44 91 GLU A N 1
ATOM 706 C CA . GLU A 1 91 ? 19.100 -1.957 -24.060 1.00 87.44 91 GLU A CA 1
ATOM 707 C C . GLU A 1 91 ? 18.323 -2.417 -25.298 1.00 87.44 91 GLU A C 1
ATOM 709 O O . GLU A 1 91 ? 18.765 -2.159 -26.414 1.00 87.44 91 GLU A O 1
ATOM 714 N N . ASP A 1 92 ? 17.091 -2.904 -25.125 1.00 87.81 92 ASP A N 1
ATOM 715 C CA . ASP A 1 92 ? 16.271 -3.374 -26.252 1.00 87.81 92 ASP A CA 1
ATOM 716 C C . ASP A 1 92 ? 15.949 -2.259 -27.258 1.00 87.81 92 ASP A C 1
ATOM 718 O O . ASP A 1 92 ? 15.897 -2.487 -28.466 1.00 87.81 92 ASP A O 1
ATOM 722 N N . ILE A 1 93 ? 15.727 -1.025 -26.783 1.00 87.06 93 ILE A N 1
ATOM 723 C CA . ILE A 1 93 ? 15.540 0.136 -27.666 1.00 87.06 93 ILE A CA 1
ATOM 724 C C . ILE A 1 93 ? 16.814 0.401 -28.471 1.00 87.06 93 ILE A C 1
ATOM 726 O O . ILE A 1 93 ? 16.732 0.725 -29.657 1.00 87.06 93 ILE A O 1
ATOM 730 N N . ARG A 1 94 ? 17.989 0.292 -27.845 1.00 88.38 94 ARG A N 1
ATOM 731 C CA . ARG A 1 94 ? 19.269 0.485 -28.529 1.00 88.38 94 ARG A CA 1
ATOM 732 C C . ARG A 1 94 ? 19.488 -0.595 -29.586 1.00 88.38 94 ARG A C 1
ATOM 734 O O . ARG A 1 94 ? 19.887 -0.256 -30.698 1.00 88.38 94 ARG A O 1
ATOM 741 N N . ASP A 1 95 ? 19.179 -1.844 -29.273 1.00 90.56 95 ASP A N 1
ATOM 742 C CA . ASP A 1 95 ? 19.343 -2.970 -30.192 1.00 90.56 95 ASP A CA 1
ATOM 743 C C . ASP A 1 95 ? 18.358 -2.883 -31.359 1.00 90.56 95 ASP A C 1
ATOM 745 O O . ASP A 1 95 ? 18.757 -2.997 -32.519 1.00 90.56 95 ASP A O 1
ATOM 749 N N . LEU A 1 96 ? 17.109 -2.488 -31.092 1.00 92.06 96 LEU A N 1
ATOM 750 C CA . LEU A 1 96 ? 16.128 -2.166 -32.129 1.00 92.06 96 LEU A CA 1
ATOM 751 C C . LEU A 1 96 ? 16.638 -1.087 -33.100 1.00 92.06 96 LEU A C 1
ATOM 753 O O . LEU A 1 96 ? 16.457 -1.218 -34.311 1.00 92.06 96 LEU A O 1
ATOM 757 N N . LEU A 1 97 ? 17.284 -0.030 -32.596 1.00 93.31 97 LEU A N 1
ATOM 758 C CA . LEU A 1 97 ? 17.859 1.033 -33.433 1.00 93.31 97 LEU A CA 1
ATOM 759 C C . LEU A 1 97 ? 19.056 0.554 -34.271 1.00 93.31 97 LEU A C 1
ATOM 761 O O . LEU A 1 97 ? 19.312 1.122 -35.333 1.00 93.31 97 LEU A O 1
ATOM 765 N N . ASN A 1 98 ? 19.755 -0.492 -33.825 1.00 94.88 98 ASN A N 1
ATOM 766 C CA . ASN A 1 98 ? 20.848 -1.132 -34.560 1.00 94.88 98 ASN A CA 1
ATOM 767 C C . ASN A 1 98 ? 20.365 -2.231 -35.526 1.00 94.88 98 ASN A C 1
ATOM 769 O O . ASN A 1 98 ? 21.171 -2.762 -36.290 1.00 94.88 98 ASN A O 1
ATOM 773 N N . GLY A 1 99 ? 19.064 -2.542 -35.529 1.00 95.06 99 GLY A N 1
ATOM 774 C CA . GLY A 1 99 ? 18.455 -3.572 -36.372 1.00 95.06 99 GLY A CA 1
ATOM 775 C C . GLY A 1 99 ? 18.362 -4.963 -35.735 1.00 95.06 99 GLY A C 1
ATOM 776 O O . GLY A 1 99 ? 18.021 -5.902 -36.446 1.00 95.06 99 GLY A O 1
ATOM 777 N N . ASP A 1 100 ? 18.619 -5.090 -34.431 1.00 91.69 100 ASP A N 1
ATOM 778 C CA . ASP A 1 100 ? 18.678 -6.355 -33.678 1.00 91.69 100 ASP A CA 1
ATOM 779 C C . ASP A 1 100 ? 17.572 -6.436 -32.602 1.00 91.69 100 ASP A C 1
ATOM 781 O O . ASP A 1 100 ? 17.801 -6.655 -31.421 1.00 91.69 100 ASP A O 1
ATOM 785 N N . GLY A 1 101 ? 16.330 -6.142 -32.997 1.00 85.75 101 GLY A N 1
ATOM 786 C CA . GLY A 1 101 ? 15.204 -5.941 -32.074 1.00 85.75 101 GLY A CA 1
ATOM 787 C C . GLY A 1 101 ? 14.402 -7.194 -31.703 1.00 85.75 101 GLY A C 1
ATOM 788 O O . GLY A 1 101 ? 13.196 -7.065 -31.472 1.00 85.75 101 GLY A O 1
ATOM 789 N N . GLU A 1 102 ? 14.997 -8.390 -31.702 1.00 90.69 102 GLU A N 1
ATOM 790 C CA . GLU A 1 102 ? 14.251 -9.648 -31.498 1.00 90.69 102 GLU A CA 1
ATOM 791 C C . GLU A 1 102 ? 13.568 -9.730 -30.115 1.00 90.69 102 GLU A C 1
ATOM 793 O O . GLU A 1 102 ? 12.464 -10.272 -30.005 1.00 90.69 102 GLU A O 1
ATOM 798 N N . ASP A 1 103 ? 14.145 -9.098 -29.088 1.00 86.56 103 ASP A N 1
ATOM 799 C CA . ASP A 1 103 ? 13.663 -9.164 -27.699 1.00 86.56 103 ASP A CA 1
ATOM 800 C C . ASP A 1 103 ? 12.602 -8.106 -27.327 1.00 86.56 103 ASP A C 1
ATOM 802 O O . ASP A 1 103 ? 11.968 -8.179 -26.266 1.00 86.56 103 ASP A O 1
ATOM 806 N N . LEU A 1 104 ? 12.303 -7.157 -28.225 1.00 85.44 104 LEU A N 1
ATOM 807 C CA . LEU A 1 104 ? 11.368 -6.051 -27.968 1.00 85.44 104 LEU A CA 1
ATOM 808 C C . LEU A 1 104 ? 9.973 -6.490 -27.454 1.00 85.44 104 LEU A C 1
ATOM 810 O O . LEU A 1 104 ? 9.438 -5.837 -26.546 1.00 85.44 104 LEU A O 1
ATOM 814 N N . PRO A 1 105 ? 9.341 -7.568 -27.972 1.00 87.38 105 PRO A N 1
ATOM 815 C CA . PRO A 1 105 ? 8.024 -7.994 -27.497 1.00 87.38 105 PRO A CA 1
ATOM 816 C C . PRO A 1 105 ? 8.027 -8.441 -26.030 1.00 87.38 105 PRO A C 1
ATOM 818 O O . PRO A 1 105 ? 7.059 -8.180 -25.309 1.00 87.38 105 PRO A O 1
ATOM 821 N N . LEU A 1 106 ? 9.106 -9.091 -25.576 1.00 84.25 106 LEU A N 1
ATOM 822 C CA . LEU A 1 106 ? 9.239 -9.558 -24.196 1.00 84.25 106 LEU A CA 1
ATOM 823 C C . LEU A 1 106 ? 9.286 -8.367 -23.238 1.00 84.25 106 LEU A C 1
ATOM 825 O O . LEU A 1 106 ? 8.546 -8.326 -22.251 1.00 84.25 106 LEU A O 1
ATOM 829 N N . SER A 1 107 ? 10.091 -7.364 -23.569 1.00 82.38 107 SER A N 1
ATOM 830 C CA . SER A 1 107 ? 10.270 -6.174 -22.739 1.00 82.38 107 SER A CA 1
ATOM 831 C C . SER A 1 107 ? 9.055 -5.259 -22.739 1.00 82.38 107 SER A C 1
ATOM 833 O O . SER A 1 107 ? 8.682 -4.733 -21.688 1.00 82.38 107 SER A O 1
ATOM 835 N N . ALA A 1 108 ? 8.342 -5.150 -23.863 1.00 83.12 108 ALA A N 1
ATOM 836 C CA . ALA A 1 108 ? 7.029 -4.509 -23.899 1.00 83.12 108 ALA A CA 1
ATOM 837 C C . ALA A 1 108 ? 6.012 -5.237 -22.995 1.00 83.12 108 ALA A C 1
ATOM 839 O O . ALA A 1 108 ? 5.237 -4.597 -22.272 1.00 83.12 108 ALA A O 1
ATOM 840 N N . GLY A 1 109 ? 6.041 -6.575 -22.981 1.00 83.31 109 GLY A N 1
ATOM 841 C CA . GLY A 1 109 ? 5.241 -7.401 -22.076 1.00 83.31 109 GLY A CA 1
ATOM 842 C C . GLY A 1 109 ? 5.571 -7.154 -20.601 1.00 83.31 109 GLY A C 1
ATOM 843 O O . GLY A 1 109 ? 4.664 -6.910 -19.800 1.00 83.31 109 GLY A O 1
ATOM 844 N N . LEU A 1 110 ? 6.858 -7.137 -20.244 1.00 83.38 110 LEU A N 1
ATOM 845 C CA . LEU A 1 110 ? 7.336 -6.841 -18.887 1.00 83.38 110 LEU A CA 1
ATOM 846 C C . LEU A 1 110 ? 6.965 -5.424 -18.437 1.00 83.38 110 LEU A C 1
ATOM 848 O O . LEU A 1 110 ? 6.449 -5.250 -17.332 1.00 83.38 110 LEU A O 1
ATOM 852 N N . ALA A 1 111 ? 7.142 -4.420 -19.297 1.00 85.44 111 ALA A N 1
ATOM 853 C CA . ALA A 1 111 ? 6.738 -3.044 -19.018 1.00 85.44 111 ALA A CA 1
ATOM 854 C C . ALA A 1 111 ? 5.222 -2.936 -18.781 1.00 85.44 111 ALA A C 1
ATOM 856 O O . ALA A 1 111 ? 4.776 -2.271 -17.843 1.00 85.44 111 ALA A O 1
ATOM 857 N N . THR A 1 112 ? 4.419 -3.651 -19.570 1.00 85.81 112 THR A N 1
ATOM 858 C CA . THR A 1 112 ? 2.961 -3.710 -19.384 1.00 85.81 112 THR A CA 1
ATOM 859 C C . THR A 1 112 ? 2.594 -4.365 -18.050 1.00 85.81 112 THR A C 1
ATOM 861 O O . THR A 1 112 ? 1.776 -3.828 -17.297 1.00 85.81 112 THR A O 1
ATOM 864 N N . ALA A 1 113 ? 3.228 -5.492 -17.713 1.00 82.62 113 ALA A N 1
ATOM 865 C CA . ALA A 1 113 ? 3.030 -6.172 -16.436 1.00 82.62 113 ALA A CA 1
ATOM 866 C C . ALA A 1 113 ? 3.421 -5.277 -15.250 1.00 82.62 113 ALA A C 1
ATOM 868 O O . ALA A 1 113 ? 2.705 -5.234 -14.249 1.00 82.62 113 ALA A O 1
ATOM 869 N N . LEU A 1 114 ? 4.503 -4.508 -15.380 1.00 89.75 114 LEU A N 1
ATOM 870 C CA . LEU A 1 114 ? 4.950 -3.544 -14.381 1.00 89.75 114 LEU A CA 1
ATOM 871 C C . LEU A 1 114 ? 3.923 -2.428 -14.153 1.00 89.75 114 LEU A C 1
ATOM 873 O O . LEU A 1 114 ? 3.602 -2.114 -13.004 1.00 89.75 114 LEU A O 1
ATOM 877 N N . VAL A 1 115 ? 3.376 -1.844 -15.224 1.00 87.94 115 VAL A N 1
ATOM 878 C CA . VAL A 1 115 ? 2.318 -0.824 -15.128 1.00 87.94 115 VAL A CA 1
ATOM 879 C C . VAL A 1 115 ? 1.085 -1.396 -14.431 1.00 87.94 115 VAL A C 1
ATOM 881 O O . VAL A 1 115 ? 0.534 -0.760 -13.528 1.00 87.94 115 VAL A O 1
ATOM 884 N N . LEU A 1 116 ? 0.678 -2.618 -14.788 1.00 86.12 116 LEU A N 1
ATOM 885 C CA . LEU A 1 116 ? -0.444 -3.295 -14.142 1.00 86.12 116 LEU A CA 1
ATOM 886 C C . LEU A 1 116 ? -0.161 -3.562 -12.658 1.00 86.12 116 LEU A C 1
ATOM 888 O O . LEU A 1 116 ? -1.032 -3.358 -11.813 1.00 86.12 116 LEU A O 1
ATOM 892 N N . ALA A 1 117 ? 1.061 -3.961 -12.318 1.00 86.19 117 ALA A N 1
ATOM 893 C CA . ALA A 1 117 ? 1.459 -4.217 -10.944 1.00 86.19 117 ALA A CA 1
ATOM 894 C C . ALA A 1 117 ? 1.467 -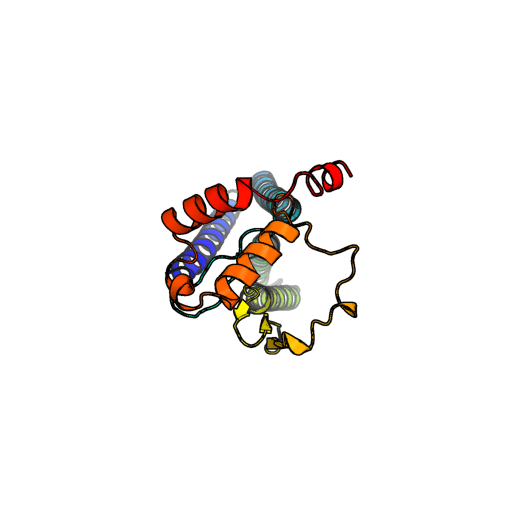2.927 -10.101 1.00 86.19 117 ALA A C 1
ATOM 896 O O . ALA A 1 117 ? 0.969 -2.936 -8.974 1.00 86.19 117 ALA A O 1
ATOM 897 N N . TRP A 1 118 ? 1.912 -1.794 -10.659 1.00 86.88 118 TRP A N 1
ATOM 898 C CA . TRP A 1 118 ? 1.764 -0.469 -10.040 1.00 86.88 118 TRP A CA 1
ATOM 899 C C . TRP A 1 118 ? 0.308 -0.068 -9.849 1.00 86.88 118 TRP A C 1
ATOM 901 O O . TRP A 1 118 ? -0.070 0.381 -8.764 1.00 86.88 118 TRP A O 1
ATOM 911 N N . TYR A 1 119 ? -0.522 -0.265 -10.873 1.00 85.00 119 TYR A N 1
ATOM 912 C CA . TYR A 1 119 ? -1.954 -0.014 -10.778 1.00 85.00 119 TYR A CA 1
ATOM 913 C C . TYR A 1 119 ? -2.570 -0.814 -9.623 1.00 85.00 119 TYR A C 1
ATOM 915 O O . TYR A 1 119 ? -3.249 -0.240 -8.766 1.00 85.00 119 TYR A O 1
ATOM 923 N N . VAL A 1 120 ? -2.252 -2.109 -9.540 1.00 81.75 120 VAL A N 1
ATOM 924 C CA . VAL A 1 120 ? -2.696 -2.997 -8.463 1.00 81.75 120 VAL A CA 1
ATOM 925 C C . VAL A 1 120 ? -2.168 -2.524 -7.109 1.00 81.75 120 VAL A C 1
ATOM 927 O O . VAL A 1 120 ? -2.958 -2.326 -6.194 1.00 81.75 120 VAL A O 1
ATOM 930 N N . ALA A 1 121 ? -0.875 -2.260 -6.939 1.00 83.44 121 ALA A N 1
ATOM 931 C CA . ALA A 1 121 ? -0.342 -1.844 -5.639 1.00 83.44 121 ALA A CA 1
ATOM 932 C C . ALA A 1 121 ? -0.948 -0.527 -5.130 1.00 83.44 121 ALA A C 1
ATOM 934 O O . ALA A 1 121 ? -1.199 -0.385 -3.931 1.00 83.44 121 ALA A O 1
ATOM 935 N N . LEU A 1 122 ? -1.235 0.419 -6.029 1.00 81.75 122 LEU A N 1
ATOM 936 C CA . LEU A 1 122 ? -1.811 1.713 -5.664 1.00 81.75 122 LEU A CA 1
ATOM 937 C C . LEU A 1 122 ? -3.309 1.644 -5.326 1.00 81.75 122 LEU A C 1
ATOM 939 O O . LEU A 1 122 ? -3.764 2.438 -4.494 1.00 81.75 122 LEU A O 1
ATOM 943 N N . HIS A 1 123 ? -4.057 0.713 -5.930 1.00 74.94 123 HIS A N 1
ATOM 944 C CA . HIS A 1 123 ? -5.516 0.605 -5.771 1.00 74.94 123 HIS A CA 1
ATOM 945 C C . HIS A 1 123 ? -5.958 -0.527 -4.830 1.00 74.94 123 HIS A C 1
ATOM 947 O O . HIS A 1 123 ? -6.951 -0.390 -4.117 1.00 74.94 123 HIS A O 1
ATOM 953 N N . VAL A 1 124 ? -5.216 -1.630 -4.789 1.00 69.62 124 VAL A N 1
ATOM 954 C CA . VAL A 1 124 ? -5.593 -2.886 -4.113 1.00 69.62 124 VAL A CA 1
ATOM 955 C C . VAL A 1 124 ? -5.022 -2.963 -2.709 1.00 69.62 124 VAL A C 1
ATOM 957 O O . VAL A 1 124 ? -5.665 -3.496 -1.812 1.00 69.62 124 VAL A O 1
ATOM 960 N N . GLY A 1 125 ? -3.867 -2.335 -2.486 1.00 65.62 125 GLY A N 1
ATOM 961 C CA . GLY A 1 125 ? -3.307 -2.100 -1.155 1.00 65.62 125 GLY A CA 1
ATOM 962 C C . GLY A 1 125 ? -3.937 -0.910 -0.424 1.00 65.62 125 GLY A C 1
ATOM 963 O O . GLY A 1 125 ? -3.303 -0.343 0.467 1.00 65.62 125 GLY A O 1
ATOM 964 N N . GLY A 1 126 ? -5.134 -0.473 -0.833 1.00 71.81 126 GLY A N 1
ATOM 965 C CA . GLY A 1 126 ? -5.825 0.651 -0.211 1.00 71.81 126 GLY A CA 1
ATOM 966 C C . GLY A 1 126 ? -6.026 0.439 1.297 1.00 71.81 126 GLY A C 1
ATOM 967 O O . GLY A 1 126 ? -6.111 -0.702 1.755 1.00 71.81 126 GLY A O 1
ATOM 968 N N . PRO A 1 127 ? -6.101 1.527 2.083 1.00 78.44 127 PRO A N 1
ATOM 969 C CA . PRO A 1 127 ? 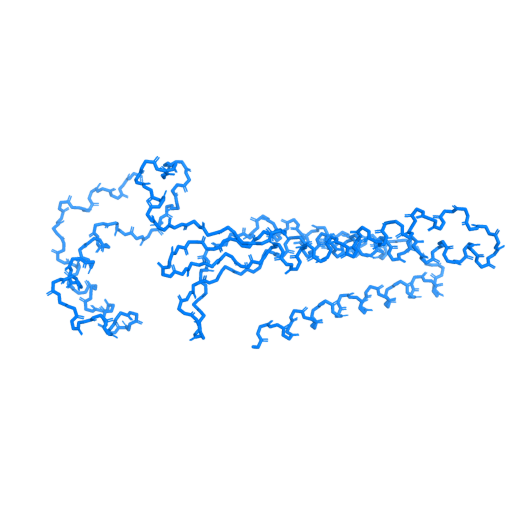-6.277 1.427 3.524 1.00 78.44 127 PRO A CA 1
ATOM 970 C C . PRO A 1 127 ? -7.545 0.632 3.846 1.00 78.44 127 PRO A C 1
ATOM 972 O O . PRO A 1 127 ? -8.604 0.887 3.263 1.00 78.44 127 PRO A O 1
ATOM 975 N N . VAL A 1 128 ? -7.448 -0.311 4.785 1.00 82.50 128 VAL A N 1
ATOM 976 C CA . VAL A 1 128 ? -8.640 -0.933 5.365 1.00 82.50 128 VAL A CA 1
ATOM 977 C C . VAL A 1 128 ? -9.408 0.171 6.075 1.00 82.50 128 VAL A C 1
ATOM 979 O O . VAL A 1 128 ? -8.824 0.938 6.844 1.00 82.50 128 VAL A O 1
ATOM 982 N N . ARG A 1 129 ? -10.702 0.274 5.771 1.00 85.88 129 ARG A N 1
ATOM 983 C CA . ARG A 1 129 ? -11.585 1.286 6.343 1.00 85.88 129 ARG A CA 1
ATOM 984 C C . ARG A 1 129 ? -12.512 0.640 7.345 1.00 85.88 129 ARG A C 1
ATOM 986 O O . ARG A 1 129 ? -13.301 -0.225 6.978 1.00 85.88 129 ARG A O 1
ATOM 993 N N . LEU A 1 130 ? -12.441 1.094 8.585 1.00 87.31 130 LEU A N 1
ATOM 994 C CA . LEU A 1 130 ? -13.430 0.756 9.601 1.00 87.31 130 LEU A CA 1
ATOM 995 C C . LEU A 1 130 ? -14.475 1.862 9.587 1.00 87.31 130 LEU A C 1
ATOM 997 O O . LEU A 1 130 ? -14.133 3.003 9.884 1.00 87.31 130 LEU A O 1
ATOM 1001 N N . GLY A 1 131 ? -15.698 1.548 9.172 1.00 84.75 131 GLY A N 1
ATOM 1002 C CA . GLY A 1 131 ? -16.831 2.470 9.191 1.00 84.75 131 GLY A CA 1
ATOM 1003 C C . GLY A 1 131 ? -17.944 1.954 10.098 1.00 84.75 131 GLY A C 1
ATOM 1004 O O . GLY A 1 131 ? -17.872 0.840 10.612 1.00 84.75 131 GLY A O 1
ATOM 1005 N N . VAL A 1 132 ? -18.995 2.756 10.261 1.00 85.88 132 VAL A N 1
ATOM 1006 C CA . VAL A 1 132 ? -20.169 2.386 11.072 1.00 85.88 132 VAL A CA 1
ATOM 1007 C C . VAL A 1 132 ? -20.825 1.097 10.565 1.00 85.88 132 VAL A C 1
ATOM 1009 O O . VAL A 1 132 ? -21.222 0.272 11.374 1.00 85.88 132 VAL A O 1
ATOM 1012 N N . ASP A 1 133 ? -20.852 0.873 9.250 1.00 87.69 133 ASP A N 1
ATOM 1013 C CA . ASP A 1 133 ? -21.504 -0.304 8.651 1.00 87.69 133 ASP A CA 1
ATOM 1014 C C . ASP A 1 133 ? -20.654 -1.587 8.707 1.00 87.69 133 ASP A C 1
ATOM 1016 O O . ASP A 1 133 ? -21.149 -2.670 8.402 1.00 87.69 133 ASP A O 1
ATOM 1020 N N . GLY A 1 134 ? -19.353 -1.481 8.998 1.00 89.81 134 GLY A N 1
ATOM 1021 C CA . GLY A 1 134 ? -18.440 -2.624 8.968 1.00 89.81 134 GLY A CA 1
ATOM 1022 C C . GLY A 1 134 ? -17.021 -2.300 8.510 1.00 89.81 134 GLY A C 1
ATOM 1023 O O . GLY A 1 134 ? -16.608 -1.144 8.361 1.00 89.81 134 GLY A O 1
ATOM 1024 N N . ILE A 1 135 ? -16.272 -3.364 8.226 1.00 89.50 135 ILE A N 1
ATOM 1025 C CA . ILE A 1 135 ? -14.907 -3.309 7.702 1.00 89.50 135 ILE A CA 1
ATOM 1026 C C . ILE A 1 135 ? -14.974 -3.320 6.174 1.00 89.50 1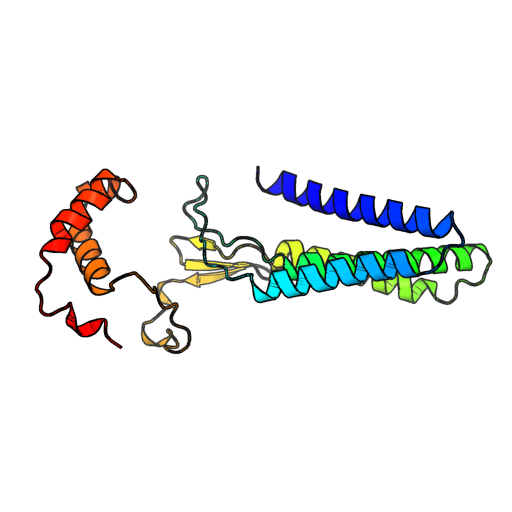35 ILE A C 1
ATOM 1028 O O . ILE A 1 135 ? -15.313 -4.333 5.562 1.00 89.50 135 ILE A O 1
ATOM 1032 N N . ARG A 1 136 ? -14.630 -2.206 5.523 1.00 88.81 136 ARG A N 1
ATOM 1033 C CA . ARG A 1 136 ? -14.441 -2.165 4.067 1.00 88.81 136 ARG A CA 1
ATOM 1034 C C . ARG A 1 136 ? -12.991 -2.464 3.731 1.00 88.81 136 ARG A C 1
ATOM 1036 O O . ARG A 1 136 ? -12.094 -1.668 4.012 1.00 88.81 136 ARG A O 1
ATOM 1043 N N . GLN A 1 137 ? -12.782 -3.590 3.063 1.00 87.44 137 GLN A N 1
ATOM 1044 C CA . GLN A 1 137 ? -11.504 -3.961 2.482 1.00 87.44 137 GLN A CA 1
ATOM 1045 C C . GLN A 1 137 ? -11.552 -3.728 0.963 1.00 87.44 137 GLN A C 1
ATOM 1047 O O . GLN A 1 137 ? -12.299 -4.423 0.262 1.00 87.44 137 GLN A O 1
ATOM 1052 N N . PRO A 1 138 ? -10.794 -2.756 0.427 1.00 81.50 138 PRO A N 1
ATOM 1053 C CA . PRO A 1 138 ? -10.632 -2.628 -1.015 1.00 81.50 138 PRO A CA 1
ATOM 1054 C C . PRO A 1 138 ? -9.962 -3.888 -1.586 1.00 81.50 138 PRO A C 1
ATOM 1056 O O . PRO A 1 138 ? -9.085 -4.480 -0.958 1.00 81.50 138 PRO A O 1
ATOM 1059 N N . ARG A 1 139 ? -10.407 -4.328 -2.764 1.00 81.94 139 ARG A N 1
ATOM 1060 C CA . ARG A 1 139 ? -9.832 -5.435 -3.538 1.00 81.94 139 ARG A CA 1
ATOM 1061 C C . ARG A 1 139 ? -9.592 -4.968 -4.974 1.00 81.94 139 ARG A C 1
ATOM 1063 O O . ARG A 1 139 ? -10.073 -3.914 -5.374 1.00 81.94 139 ARG A O 1
ATOM 1070 N N . VAL A 1 140 ? -8.874 -5.779 -5.755 1.00 71.88 140 VAL A N 1
ATOM 1071 C CA . VAL A 1 140 ? -8.626 -5.529 -7.191 1.00 71.88 140 VAL A CA 1
ATOM 1072 C C . VAL A 1 140 ? -9.925 -5.247 -7.941 1.00 71.88 140 VAL A C 1
ATOM 1074 O O . VAL A 1 140 ? -9.993 -4.324 -8.742 1.00 71.88 140 VAL A O 1
ATOM 1077 N N . PHE A 1 141 ? -10.976 -5.998 -7.619 1.00 79.44 141 PHE A N 1
ATOM 1078 C CA . PHE A 1 141 ? -12.264 -5.927 -8.296 1.00 79.44 141 PHE A CA 1
ATOM 1079 C C . PHE A 1 141 ? -13.363 -5.554 -7.299 1.00 79.44 141 PHE A C 1
ATOM 1081 O O . PHE A 1 141 ? -14.172 -6.383 -6.890 1.00 79.44 141 PHE A O 1
ATOM 1088 N N . GLY A 1 142 ? -13.342 -4.293 -6.862 1.00 84.62 142 GLY A N 1
ATOM 1089 C CA . GLY A 1 142 ? -14.357 -3.711 -5.984 1.00 84.62 142 GLY A CA 1
ATOM 1090 C C . GLY A 1 142 ? -13.940 -3.648 -4.516 1.00 84.62 142 GLY A C 1
ATOM 1091 O O . GLY A 1 142 ? -12.765 -3.553 -4.169 1.00 84.62 142 GLY A O 1
ATOM 1092 N N . SER A 1 143 ? -14.918 -3.667 -3.620 1.00 87.06 143 SER A N 1
ATOM 1093 C CA . SER A 1 143 ? -14.678 -3.612 -2.179 1.00 87.06 143 SER A CA 1
ATOM 1094 C C . SER A 1 143 ? -15.498 -4.676 -1.481 1.00 87.06 143 SER A C 1
ATOM 1096 O O . SER A 1 143 ? -16.691 -4.803 -1.747 1.00 87.06 143 SER A O 1
ATOM 1098 N N . ARG A 1 144 ? -14.879 -5.404 -0.553 1.00 90.69 144 ARG A N 1
ATOM 1099 C CA . ARG A 1 144 ? -15.598 -6.312 0.335 1.00 90.69 144 ARG A CA 1
ATOM 1100 C C . ARG A 1 144 ? -15.964 -5.546 1.599 1.00 90.69 144 ARG A C 1
ATOM 1102 O O . ARG A 1 144 ? -15.072 -5.144 2.341 1.00 90.69 144 ARG A O 1
ATOM 1109 N N . LEU A 1 145 ? -17.257 -5.327 1.817 1.00 92.50 145 LEU A N 1
ATOM 1110 C CA . LEU A 1 145 ? -17.780 -4.910 3.114 1.00 92.50 145 LEU A CA 1
ATOM 1111 C C . LEU A 1 145 ? -17.987 -6.172 3.954 1.00 92.50 145 LEU A C 1
ATOM 1113 O O . LEU A 1 145 ? -18.648 -7.106 3.506 1.00 92.50 145 LEU A O 1
ATOM 1117 N N . VAL A 1 146 ? -17.393 -6.207 5.138 1.00 88.88 146 VAL A N 1
ATOM 1118 C CA . VAL A 1 146 ? -17.663 -7.208 6.171 1.00 88.88 146 VAL A CA 1
ATOM 1119 C C . VAL A 1 146 ? -18.504 -6.500 7.233 1.00 88.88 146 VAL A C 1
ATOM 1121 O O . VAL A 1 146 ? -17.943 -5.678 7.963 1.00 88.88 146 VAL A O 1
ATOM 1124 N N . PRO A 1 147 ? -19.831 -6.725 7.273 1.00 91.69 147 PRO A N 1
ATOM 1125 C CA . PRO A 1 147 ? -20.704 -6.101 8.263 1.00 91.69 147 PRO A CA 1
ATOM 1126 C C . PRO A 1 147 ? -20.285 -6.480 9.679 1.00 91.69 147 PRO A C 1
ATOM 1128 O O . PRO A 1 147 ? -19.839 -7.609 9.897 1.00 91.69 147 PRO A O 1
ATOM 1131 N N . TRP A 1 148 ? -20.464 -5.583 10.646 1.00 86.12 148 TRP A N 1
ATOM 1132 C CA . TRP A 1 148 ? -20.174 -5.905 12.049 1.00 86.12 148 TRP A CA 1
ATOM 1133 C C . TRP A 1 148 ? -20.982 -7.104 12.547 1.00 86.12 148 TRP A C 1
ATOM 1135 O O . TRP A 1 148 ? -20.427 -7.953 13.231 1.00 86.12 148 TRP A O 1
ATOM 1145 N N . ASP A 1 149 ? -22.225 -7.252 12.083 1.00 87.00 149 ASP A N 1
ATOM 1146 C CA . ASP A 1 149 ? -23.100 -8.382 12.426 1.00 87.00 149 ASP A CA 1
ATOM 1147 C C . ASP A 1 149 ? -22.558 -9.739 11.943 1.00 87.00 149 ASP A C 1
ATOM 1149 O O . ASP A 1 149 ? -22.945 -10.786 12.451 1.00 87.00 149 ASP A O 1
ATOM 1153 N N . SER A 1 150 ? -21.646 -9.737 10.960 1.00 86.31 150 SER A N 1
ATOM 1154 C CA . SER A 1 150 ? -20.971 -10.958 10.496 1.00 86.31 150 SER A CA 1
ATOM 1155 C C . SER A 1 150 ? -19.759 -11.346 11.349 1.00 86.31 150 SER A C 1
ATOM 1157 O O . SER A 1 150 ? -19.240 -12.452 11.209 1.00 86.31 150 SER A O 1
ATOM 1159 N N . VAL A 1 151 ? -19.311 -10.452 12.235 1.00 80.81 151 VAL A N 1
ATOM 1160 C CA . VAL A 1 151 ? -18.225 -10.689 13.189 1.00 80.81 151 VAL A CA 1
ATOM 1161 C C . VAL A 1 151 ? -18.846 -11.182 14.495 1.00 80.81 151 VAL A C 1
ATOM 1163 O O . VAL A 1 151 ? -19.045 -10.426 15.441 1.00 80.81 151 VAL A O 1
ATOM 1166 N N . GLY A 1 152 ? -19.204 -12.465 14.529 1.00 74.88 152 GLY A N 1
ATOM 1167 C CA . GLY A 1 152 ? -19.687 -13.119 15.746 1.00 74.88 152 GLY A CA 1
ATOM 1168 C C . GLY A 1 152 ? -18.542 -13.480 16.706 1.00 74.88 152 GLY A C 1
ATOM 1169 O O . GLY A 1 152 ? -17.394 -13.597 16.260 1.00 74.88 152 GLY A O 1
ATOM 1170 N N . PRO A 1 153 ? -18.829 -13.724 17.999 1.00 68.50 153 PRO A N 1
ATOM 1171 C CA . PRO A 1 153 ? -17.831 -14.186 18.974 1.00 68.50 153 PRO A CA 1
ATOM 1172 C C . PRO A 1 153 ? -17.100 -15.455 18.504 1.00 68.50 153 PRO A C 1
ATOM 1174 O O . PRO A 1 153 ? -15.904 -15.611 18.733 1.00 68.50 153 PRO A O 1
ATOM 1177 N N . ASP A 1 154 ? -17.791 -16.292 17.734 1.00 71.31 154 ASP A N 1
ATOM 1178 C CA . ASP A 1 154 ? -17.295 -17.562 17.202 1.00 71.31 154 ASP A CA 1
ATOM 1179 C C . ASP A 1 154 ? -16.307 -17.383 16.031 1.00 71.31 154 ASP A C 1
ATOM 1181 O O . ASP A 1 154 ? -15.603 -18.317 15.650 1.00 71.31 154 ASP A O 1
ATOM 1185 N N . THR A 1 155 ? -16.253 -16.185 15.432 1.00 62.72 155 THR A N 1
ATOM 1186 C CA . THR A 1 155 ? -15.377 -15.872 14.285 1.00 62.72 155 THR A CA 1
ATOM 1187 C C . THR A 1 155 ? -14.015 -15.314 14.695 1.00 62.72 155 THR A C 1
ATOM 1189 O O . THR A 1 155 ? -13.115 -15.194 13.857 1.00 62.72 155 THR A O 1
ATOM 1192 N N . VAL A 1 156 ? -13.835 -14.987 15.978 1.00 60.69 156 VAL A N 1
ATOM 1193 C CA . VAL A 1 156 ? -12.556 -14.526 16.513 1.00 60.69 156 VAL A CA 1
ATOM 1194 C C . VAL A 1 156 ? -11.665 -15.744 16.728 1.00 60.69 156 VAL A C 1
ATOM 1196 O O . VAL A 1 156 ? -11.725 -16.405 17.761 1.00 60.69 156 VAL A O 1
ATOM 1199 N N . ASP A 1 157 ? -10.813 -16.045 15.746 1.00 59.12 157 ASP A N 1
ATOM 1200 C CA . ASP A 1 157 ? -9.712 -16.988 15.943 1.00 59.12 157 ASP A CA 1
ATOM 1201 C C . ASP A 1 157 ? -8.847 -16.470 17.099 1.00 59.12 157 ASP A C 1
ATOM 1203 O O . ASP A 1 157 ? -8.109 -15.491 16.956 1.00 59.12 157 ASP A O 1
ATOM 1207 N N . SER A 1 158 ? -8.961 -17.104 18.266 1.00 57.09 158 SER A N 1
ATOM 1208 C CA . SER A 1 158 ? -8.313 -16.672 19.508 1.00 57.09 158 SER A CA 1
ATOM 1209 C C . SER A 1 158 ? -6.784 -16.661 19.382 1.00 57.09 158 SER A C 1
ATOM 1211 O O . SER A 1 158 ? -6.104 -15.992 20.150 1.00 57.09 158 SER A O 1
ATOM 1213 N N . ARG A 1 159 ? -6.218 -17.340 18.371 1.00 53.03 159 ARG A N 1
ATOM 1214 C CA . ARG A 1 159 ? -4.778 -17.292 18.060 1.00 53.03 159 ARG A CA 1
ATOM 1215 C C . ARG A 1 159 ? -4.354 -16.017 17.323 1.00 53.03 159 ARG A C 1
ATOM 1217 O O . ARG A 1 159 ? -3.165 -15.715 17.254 1.00 53.03 159 ARG A O 1
ATOM 1224 N N . ARG A 1 160 ? -5.308 -15.279 16.749 1.00 49.03 160 ARG A N 1
ATOM 1225 C CA . ARG A 1 160 ? -5.130 -13.990 16.057 1.00 49.03 160 ARG A CA 1
ATOM 1226 C C . ARG A 1 160 ? -5.935 -12.865 16.699 1.00 49.03 160 ARG A C 1
ATOM 1228 O O . ARG A 1 160 ? -6.121 -11.820 16.073 1.00 49.03 160 ARG A O 1
ATOM 1235 N N . SER A 1 161 ? -6.377 -13.027 17.944 1.00 51.84 161 SER A N 1
ATOM 1236 C CA . SER A 1 161 ? -6.846 -11.882 18.711 1.00 51.84 161 SER A CA 1
ATOM 1237 C C . SER A 1 161 ? -5.701 -10.877 18.785 1.00 51.84 161 SER A C 1
ATOM 1239 O O . SER A 1 161 ? -4.591 -11.213 19.209 1.00 51.84 161 SER A O 1
ATOM 1241 N N . VAL A 1 162 ? -5.946 -9.645 18.339 1.00 49.16 162 VAL A N 1
ATOM 1242 C CA . VAL A 1 162 ? -5.046 -8.536 18.642 1.00 49.16 162 VAL A CA 1
ATOM 1243 C C . VAL A 1 162 ? -5.053 -8.433 20.157 1.00 49.16 162 VAL A C 1
ATOM 1245 O O . VAL A 1 162 ? -6.021 -7.947 20.732 1.00 49.16 162 VAL A O 1
ATOM 1248 N N . SER A 1 163 ? -4.007 -8.952 20.802 1.00 46.62 163 SER A N 1
ATOM 1249 C CA . SER A 1 163 ? -3.762 -8.665 22.207 1.00 46.62 163 SER A CA 1
ATOM 1250 C C . SER A 1 163 ? -3.695 -7.147 22.287 1.00 46.62 163 SER A C 1
ATOM 1252 O O . SER A 1 163 ? -2.777 -6.525 21.742 1.00 46.62 163 SER A O 1
ATOM 1254 N N . LEU A 1 164 ? -4.720 -6.540 22.881 1.00 51.66 164 LEU A N 1
ATOM 1255 C CA . LEU A 1 164 ? -4.670 -5.158 23.317 1.00 51.66 164 LEU A CA 1
ATOM 1256 C C . LEU A 1 164 ? -3.737 -5.136 24.525 1.00 51.66 164 LEU A C 1
ATOM 1258 O O . LEU A 1 164 ? -4.162 -4.983 25.662 1.00 51.66 164 LEU A O 1
ATOM 1262 N N . THR A 1 165 ? -2.456 -5.404 24.288 1.00 46.66 165 THR A N 1
ATOM 1263 C CA . THR A 1 165 ? -1.444 -5.427 25.331 1.00 46.66 165 THR A CA 1
ATOM 1264 C C . THR A 1 165 ? -1.407 -4.015 25.911 1.00 46.66 165 THR A C 1
ATOM 1266 O O . THR A 1 165 ? -1.023 -3.076 25.213 1.00 46.66 165 THR A O 1
ATOM 1269 N N . GLY A 1 166 ? -1.908 -3.855 27.139 1.00 54.91 166 GLY A N 1
ATOM 1270 C CA . GLY A 1 166 ? -2.079 -2.559 27.803 1.00 54.91 166 GLY A CA 1
ATOM 1271 C C . GLY A 1 166 ? -3.513 -2.016 27.885 1.00 54.91 166 GLY A C 1
ATOM 1272 O O . GLY A 1 166 ? -3.693 -0.938 28.440 1.00 54.91 166 GLY A O 1
ATOM 1273 N N . VAL A 1 167 ? -4.534 -2.720 27.382 1.00 65.50 167 VAL A N 1
ATOM 1274 C CA . VAL A 1 167 ? -5.942 -2.389 27.666 1.00 65.50 167 VAL A CA 1
ATOM 1275 C C . VAL A 1 167 ? -6.515 -3.474 28.562 1.00 65.50 167 VAL A C 1
ATOM 1277 O O . VAL A 1 167 ? -6.660 -4.617 28.135 1.00 65.50 167 VAL A O 1
ATOM 1280 N N . ASN A 1 168 ? -6.850 -3.112 29.800 1.00 72.81 168 ASN A N 1
ATOM 1281 C CA . ASN A 1 168 ? -7.598 -4.000 30.680 1.00 72.81 168 ASN A CA 1
ATOM 1282 C C . ASN A 1 168 ? -9.032 -4.145 30.107 1.00 72.81 168 ASN A C 1
ATOM 1284 O O . ASN A 1 168 ? -9.742 -3.137 30.007 1.00 72.81 168 ASN A O 1
ATOM 1288 N N . PRO A 1 169 ? -9.457 -5.354 29.688 1.00 73.00 169 PRO A N 1
ATOM 1289 C CA . PRO A 1 169 ? -10.765 -5.564 29.066 1.00 73.00 169 PRO A CA 1
ATOM 1290 C C . PRO A 1 169 ? -11.927 -5.228 30.008 1.00 73.00 169 PRO A C 1
ATOM 1292 O O . PRO A 1 169 ? -12.971 -4.771 29.552 1.00 73.00 169 PRO A O 1
ATOM 1295 N N . GLU A 1 170 ? -11.738 -5.381 31.314 1.00 75.94 170 GLU A N 1
ATOM 1296 C CA . GLU A 1 170 ? -12.752 -5.091 32.330 1.00 75.94 170 GLU A CA 1
ATOM 1297 C C . GLU A 1 170 ? -12.879 -3.595 32.582 1.00 75.94 170 GLU A C 1
ATOM 1299 O O . GLU A 1 170 ? -13.985 -3.078 32.728 1.00 75.94 170 GLU A O 1
ATOM 1304 N N . PHE A 1 171 ? -11.756 -2.869 32.555 1.00 80.12 171 PHE A N 1
ATOM 1305 C CA . PHE A 1 171 ? -11.798 -1.410 32.543 1.00 80.12 171 PHE A CA 1
ATOM 1306 C C . PHE A 1 171 ? -12.573 -0.919 31.319 1.00 80.12 171 PHE A C 1
ATOM 1308 O O . PHE A 1 171 ? -13.448 -0.067 31.454 1.00 80.12 171 PHE A O 1
ATOM 1315 N N . LEU A 1 172 ? -12.304 -1.488 30.138 1.00 83.88 172 LEU A N 1
ATOM 1316 C CA . LEU A 1 172 ? -13.011 -1.130 28.909 1.00 83.88 172 LEU A CA 1
ATOM 1317 C C . LEU A 1 172 ? -14.522 -1.394 29.019 1.00 83.88 172 LEU A C 1
ATOM 1319 O O . LEU A 1 172 ? -15.309 -0.517 28.667 1.00 83.88 172 LEU A O 1
ATOM 1323 N N . ASP A 1 173 ? -14.925 -2.560 29.532 1.00 82.56 173 ASP A N 1
ATOM 1324 C CA . ASP A 1 173 ? -16.337 -2.896 29.758 1.00 82.56 173 ASP A CA 1
ATOM 1325 C C . ASP A 1 173 ? -17.000 -1.913 30.735 1.00 82.56 173 ASP A C 1
ATOM 1327 O O . ASP A 1 173 ? -18.048 -1.337 30.437 1.00 82.56 173 ASP A O 1
ATOM 1331 N N . TRP A 1 174 ? -16.338 -1.603 31.853 1.00 87.88 174 TRP A N 1
ATOM 1332 C CA . TRP A 1 174 ? -16.822 -0.611 32.813 1.00 87.88 174 TRP A CA 1
ATOM 1333 C C . TRP A 1 174 ? -16.986 0.785 32.187 1.00 87.88 174 TRP A C 1
ATOM 1335 O O . TRP A 1 174 ? -18.011 1.446 32.396 1.00 87.88 174 TRP A O 1
ATOM 1345 N N . VAL A 1 175 ? -16.017 1.229 31.375 1.00 88.19 175 VAL A N 1
ATOM 1346 C CA . VAL A 1 175 ? -16.106 2.496 30.631 1.00 88.19 175 VAL A CA 1
ATOM 1347 C C . VAL A 1 175 ? -17.312 2.481 29.687 1.00 88.19 175 VAL A C 1
ATOM 1349 O O . VAL A 1 175 ? -18.069 3.455 29.641 1.00 88.19 175 VAL A O 1
ATOM 1352 N N . ILE A 1 176 ? -17.529 1.381 28.958 1.00 88.88 176 ILE A N 1
ATOM 1353 C CA . ILE A 1 176 ? -18.676 1.225 28.052 1.00 88.88 176 ILE A CA 1
ATOM 1354 C C . ILE A 1 176 ? -19.988 1.345 28.836 1.00 88.88 176 ILE A C 1
ATOM 1356 O O . ILE A 1 176 ? -20.847 2.147 28.460 1.00 88.88 176 ILE A O 1
ATOM 1360 N N . GLN A 1 177 ? -20.124 0.633 29.957 1.00 87.50 177 GLN A N 1
ATOM 1361 C CA . GLN A 1 177 ? -21.322 0.683 30.802 1.00 87.50 177 GLN A CA 1
ATOM 1362 C C . GLN A 1 177 ? -21.599 2.095 31.342 1.00 87.50 177 GLN A C 1
ATOM 1364 O O . GLN A 1 177 ? -22.749 2.542 31.342 1.00 87.50 177 GLN A O 1
ATOM 1369 N N . GLN A 1 178 ? -20.566 2.857 31.724 1.00 88.94 178 GLN A N 1
ATOM 1370 C CA . GLN A 1 178 ? -20.725 4.260 32.133 1.00 88.94 178 GLN A CA 1
ATOM 1371 C C . GLN A 1 178 ? -21.330 5.132 31.022 1.00 88.94 178 GLN A C 1
ATOM 1373 O O . GLN A 1 178 ? -22.218 5.939 31.297 1.00 88.94 178 GLN A O 1
ATOM 1378 N N . TYR A 1 179 ? -20.901 4.969 29.767 1.00 92.00 179 TYR A N 1
ATOM 1379 C CA . TYR A 1 179 ? -21.448 5.733 28.635 1.00 92.00 179 TYR A CA 1
ATOM 1380 C C . TYR A 1 179 ? -22.813 5.246 28.145 1.00 92.00 179 TYR A C 1
ATOM 1382 O O . TYR A 1 179 ? -23.542 5.999 27.484 1.00 92.00 179 TYR A O 1
ATOM 1390 N N . VAL A 1 180 ? -23.165 3.994 28.432 1.00 91.25 180 VAL A N 1
ATOM 1391 C CA . VAL A 1 180 ? -24.526 3.484 28.242 1.00 91.25 180 VAL A CA 1
ATOM 1392 C C . VAL A 1 180 ? -25.458 4.123 29.269 1.00 91.25 180 VAL A C 1
ATOM 1394 O O . VAL A 1 180 ? -26.494 4.659 28.885 1.00 91.25 180 VAL A O 1
ATOM 1397 N N . ALA A 1 181 ? -25.055 4.152 30.543 1.00 93.06 181 ALA A N 1
ATOM 1398 C CA . ALA A 1 181 ? -25.839 4.743 31.624 1.00 93.06 181 ALA A CA 1
ATOM 1399 C C . ALA A 1 181 ? -25.938 6.280 31.552 1.00 93.06 181 ALA A C 1
ATOM 1401 O O . ALA A 1 181 ? -26.899 6.850 32.064 1.00 93.06 181 ALA A O 1
ATOM 1402 N N . ARG A 1 182 ? -24.947 6.956 30.950 1.00 94.50 182 ARG A N 1
ATOM 1403 C CA . ARG A 1 182 ? -24.843 8.428 30.880 1.00 94.50 182 ARG A CA 1
ATOM 1404 C C . ARG A 1 182 ? -24.516 8.914 29.461 1.00 94.50 182 ARG A C 1
ATOM 1406 O O . ARG A 1 182 ? -23.374 9.310 29.188 1.00 94.50 182 ARG A O 1
ATOM 1413 N N . PRO A 1 183 ? -25.478 8.863 28.521 1.00 92.31 183 PRO A N 1
ATOM 1414 C CA . PRO A 1 183 ? -25.247 9.199 27.116 1.00 92.31 183 PRO A CA 1
ATOM 1415 C C . PRO A 1 183 ? -24.805 10.653 26.890 1.00 92.31 183 PRO A C 1
ATOM 1417 O O . PRO A 1 183 ? -24.071 10.922 25.939 1.00 92.31 183 PRO A O 1
ATOM 1420 N N . GLU A 1 184 ? -25.167 11.579 27.778 1.00 95.12 184 GLU A N 1
ATOM 1421 C CA . GLU A 1 184 ? -24.754 12.986 27.744 1.00 95.12 184 GLU A CA 1
ATOM 1422 C C . GLU A 1 184 ? -23.232 13.183 27.845 1.00 95.12 184 GLU A C 1
ATOM 1424 O O . GLU A 1 184 ? -22.713 14.215 27.427 1.00 95.12 184 GLU A O 1
ATOM 1429 N N . ARG A 1 185 ? -22.494 12.180 28.341 1.00 91.12 185 ARG A N 1
ATOM 1430 C CA . ARG A 1 185 ? -21.031 12.231 28.490 1.00 91.12 185 ARG A CA 1
ATOM 1431 C C . ARG A 1 185 ? -20.264 11.806 27.242 1.00 91.12 185 ARG A C 1
ATOM 1433 O O . ARG A 1 185 ? -19.050 11.980 27.184 1.00 91.12 185 ARG A O 1
ATOM 1440 N N . ARG A 1 186 ? -20.947 11.274 26.223 1.00 89.19 186 ARG A N 1
ATOM 1441 C CA . ARG A 1 186 ? -20.301 10.776 24.994 1.00 89.19 186 ARG A CA 1
ATOM 1442 C C . ARG A 1 186 ? -19.575 11.873 24.212 1.00 89.19 186 ARG A C 1
ATOM 1444 O O . ARG A 1 186 ? -18.617 11.576 23.509 1.00 89.19 186 ARG A O 1
ATOM 1451 N N . SER A 1 187 ? -19.987 13.131 24.363 1.00 91.19 187 SER A N 1
ATOM 1452 C CA . SER A 1 187 ? -19.305 14.291 23.771 1.00 91.19 187 SER A CA 1
ATOM 1453 C C . SER A 1 187 ? -17.895 14.519 24.331 1.00 91.19 187 SER A C 1
ATOM 1455 O O . SER A 1 187 ? -17.080 15.148 23.664 1.00 91.19 187 SER A O 1
ATOM 1457 N N . GLY A 1 188 ? -17.595 13.996 25.526 1.00 88.00 188 GLY A N 1
ATOM 1458 C CA . GLY A 1 188 ? -16.276 14.073 26.154 1.00 88.00 188 GLY A CA 1
ATOM 1459 C C . GLY A 1 188 ? -15.309 12.959 25.741 1.00 88.00 188 GLY A C 1
ATOM 1460 O O . GLY A 1 188 ? -14.143 13.011 26.134 1.00 88.00 188 GLY A O 1
ATOM 1461 N N . ILE A 1 189 ? -15.754 11.959 24.967 1.00 88.75 189 ILE A N 1
ATOM 1462 C CA . ILE A 1 189 ? -14.906 10.836 24.539 1.00 88.75 189 ILE A CA 1
ATOM 1463 C C . ILE A 1 189 ? -13.704 11.372 23.752 1.00 88.75 189 ILE A C 1
ATOM 1465 O O . ILE A 1 189 ? -13.856 12.100 22.773 1.00 88.75 189 ILE A O 1
ATOM 1469 N N . GLY A 1 190 ? -12.501 10.984 24.179 1.00 80.44 190 GLY A N 1
ATOM 1470 C CA . GLY A 1 190 ? -11.244 11.413 23.559 1.00 80.44 190 GLY A CA 1
ATOM 1471 C C . GLY A 1 190 ? -10.696 12.747 24.073 1.00 80.44 190 GLY A C 1
ATOM 1472 O O . GLY A 1 190 ? -9.713 13.235 23.520 1.00 80.44 190 GLY A O 1
ATOM 1473 N N . THR A 1 191 ? -11.298 13.337 25.111 1.00 90.06 191 THR A N 1
ATOM 1474 C CA . THR A 1 191 ? -10.746 14.516 25.799 1.00 90.06 191 THR A CA 1
ATOM 1475 C C . THR A 1 191 ? -9.889 14.116 27.001 1.00 90.06 191 THR A C 1
ATOM 1477 O O . THR A 1 191 ? -10.193 13.146 27.695 1.00 90.06 191 THR A O 1
ATOM 1480 N N . GLU A 1 192 ? -8.848 14.904 27.287 1.00 87.00 192 GLU A N 1
ATOM 1481 C CA . GLU A 1 192 ? -7.947 14.678 28.430 1.00 87.00 192 GLU A CA 1
ATOM 1482 C C . GLU A 1 192 ? -8.699 14.692 29.773 1.00 87.00 192 GLU A C 1
ATOM 1484 O O . GLU A 1 192 ? -8.441 13.882 30.657 1.00 87.00 192 GLU A O 1
ATOM 1489 N N . ALA A 1 193 ? -9.686 15.584 29.912 1.00 91.88 193 ALA A N 1
ATOM 1490 C CA . ALA A 1 193 ? -10.494 15.701 31.125 1.00 91.88 193 ALA A CA 1
ATOM 1491 C C . ALA A 1 193 ? -11.331 14.440 31.391 1.00 91.88 193 ALA A C 1
ATOM 1493 O O . ALA A 1 193 ? -11.497 14.021 32.537 1.00 91.88 193 ALA A O 1
ATOM 1494 N N . GLU A 1 194 ? -11.850 13.824 30.330 1.00 92.00 194 GLU A N 1
ATOM 1495 C CA . GLU A 1 194 ? -12.622 12.595 30.442 1.00 92.00 194 GLU A CA 1
ATOM 1496 C C . GLU A 1 194 ? -11.721 11.387 30.721 1.00 92.00 194 GLU A C 1
ATOM 1498 O O . GLU A 1 194 ? -12.108 10.525 31.511 1.00 92.00 194 GLU A O 1
ATOM 1503 N N . LEU A 1 195 ? -10.507 11.359 30.154 1.00 84.69 195 LEU A N 1
ATOM 1504 C CA . LEU A 1 195 ? -9.487 10.366 30.497 1.00 84.69 195 LEU A CA 1
ATOM 1505 C C . LEU A 1 195 ? -9.121 10.450 31.984 1.00 84.69 195 LEU A C 1
ATOM 1507 O O . LEU A 1 195 ? -9.280 9.463 32.694 1.00 84.69 195 LEU A O 1
ATOM 1511 N N . ALA A 1 196 ? -8.758 11.636 32.480 1.00 88.81 196 ALA A N 1
ATOM 1512 C CA . ALA A 1 196 ? -8.408 11.844 33.886 1.00 88.81 196 ALA A CA 1
ATOM 1513 C C . ALA A 1 196 ? -9.546 11.436 34.839 1.00 88.81 196 ALA A C 1
ATOM 1515 O O . ALA A 1 196 ? -9.317 10.854 35.899 1.00 88.81 196 ALA A O 1
ATOM 1516 N N . ARG A 1 197 ? -10.804 11.690 34.454 1.00 92.31 197 ARG A N 1
ATOM 1517 C CA . ARG A 1 197 ? -11.977 11.255 35.222 1.00 92.31 197 ARG A CA 1
ATOM 1518 C C . ARG A 1 197 ? -12.148 9.736 35.203 1.00 92.31 197 ARG A C 1
ATOM 1520 O O . ARG A 1 197 ? -12.518 9.161 36.222 1.00 92.31 197 ARG A O 1
ATOM 1527 N N . LEU A 1 198 ? -11.965 9.093 34.048 1.00 89.69 198 LEU A N 1
ATOM 1528 C CA . LEU A 1 198 ? -12.030 7.635 33.919 1.00 89.69 198 LEU A CA 1
ATOM 1529 C C . LEU A 1 198 ? -10.921 6.953 34.718 1.00 89.69 198 LEU A C 1
ATOM 1531 O O . LEU A 1 198 ? -11.206 5.966 35.382 1.00 89.69 198 LEU A O 1
ATOM 1535 N N . GLU A 1 199 ? -9.708 7.501 34.716 1.00 84.50 199 GLU A N 1
ATOM 1536 C CA . GLU A 1 199 ? -8.597 7.018 35.537 1.00 84.50 199 GLU A CA 1
ATOM 1537 C C . GLU A 1 199 ? -8.913 7.182 37.027 1.00 84.50 199 GLU A C 1
ATOM 1539 O O . GLU A 1 199 ? -8.892 6.202 37.764 1.00 84.50 199 GLU A O 1
ATOM 1544 N N . ALA A 1 200 ? -9.333 8.373 37.465 1.00 87.38 200 ALA A N 1
ATOM 1545 C CA . ALA A 1 200 ? -9.699 8.619 38.863 1.00 87.38 200 ALA A CA 1
ATOM 1546 C C . ALA A 1 200 ? -10.853 7.724 39.356 1.00 87.38 200 ALA A C 1
ATOM 1548 O O . ALA A 1 200 ? -10.878 7.325 40.518 1.00 87.38 200 ALA A O 1
ATOM 1549 N N . ALA A 1 201 ? -11.808 7.397 38.481 1.00 84.56 201 ALA A N 1
ATOM 1550 C CA . ALA A 1 201 ? -12.920 6.505 38.799 1.00 84.56 201 ALA A CA 1
ATOM 1551 C C . ALA A 1 201 ? -12.554 5.012 38.676 1.00 84.56 201 ALA A C 1
ATOM 1553 O O . ALA A 1 201 ? -13.108 4.190 39.403 1.00 84.56 201 ALA A O 1
ATOM 1554 N N . GLY A 1 202 ? -11.620 4.664 37.786 1.00 70.56 202 GLY A N 1
ATOM 1555 C CA . GLY A 1 202 ? -11.120 3.306 37.562 1.00 70.56 202 GLY A CA 1
ATOM 1556 C C . GLY A 1 202 ? -10.126 2.832 38.624 1.00 70.56 202 GLY A C 1
ATOM 1557 O O . GLY A 1 202 ? -10.040 1.636 38.876 1.00 70.56 202 GLY A O 1
ATOM 1558 N N . VAL A 1 203 ? -9.452 3.757 39.319 1.00 61.91 203 VAL A N 1
ATOM 1559 C CA . VAL A 1 203 ? -8.587 3.481 40.488 1.00 61.91 203 VAL A CA 1
ATOM 1560 C C . VAL A 1 203 ? -9.353 2.816 41.652 1.00 61.91 203 VAL A C 1
ATOM 1562 O O . VAL A 1 203 ? -8.737 2.246 42.545 1.00 61.91 203 VAL A O 1
ATOM 1565 N N . GLY A 1 204 ? -10.692 2.828 41.630 1.00 56.88 204 GLY A N 1
ATOM 1566 C CA . GLY A 1 204 ? -11.553 2.130 42.593 1.00 56.88 204 GLY A CA 1
ATOM 1567 C C . GLY A 1 204 ? -12.110 0.776 42.132 1.00 56.88 204 GLY A C 1
ATOM 1568 O O . GLY A 1 204 ? -13.002 0.248 42.799 1.00 56.88 204 GLY A O 1
ATOM 1569 N N . LEU A 1 205 ? -11.663 0.220 40.997 1.00 61.16 205 LEU A N 1
ATOM 1570 C CA . LEU A 1 205 ? -12.058 -1.137 40.603 1.00 61.16 205 LEU A CA 1
ATOM 1571 C C . LEU A 1 205 ? -11.544 -2.139 41.661 1.00 61.16 205 LEU A C 1
ATOM 1573 O O . LEU A 1 205 ? -10.391 -2.037 42.074 1.00 61.16 205 LEU A O 1
ATOM 1577 N N . PRO A 1 206 ? -12.385 -3.067 42.156 1.00 54.00 206 PRO A N 1
ATOM 1578 C CA . PRO A 1 206 ? -12.037 -3.912 43.295 1.00 54.00 206 PRO A CA 1
ATOM 1579 C C . PRO A 1 206 ? -10.767 -4.740 43.041 1.00 54.00 206 PRO A C 1
ATOM 1581 O O . PRO A 1 206 ? -10.602 -5.300 41.962 1.00 54.00 206 PRO A O 1
ATOM 1584 N N . GLU A 1 207 ? -9.925 -4.884 44.071 1.00 56.12 207 GLU A N 1
ATOM 1585 C CA . GLU A 1 207 ? -8.674 -5.678 44.098 1.00 56.12 207 GLU A CA 1
ATOM 1586 C C . GLU A 1 207 ? -8.811 -7.098 43.518 1.00 56.12 207 GLU A C 1
ATOM 1588 O O . GLU A 1 207 ? -7.846 -7.667 43.031 1.00 56.12 207 GLU A O 1
ATOM 1593 N N . ARG A 1 208 ? -10.033 -7.646 43.476 1.00 52.53 208 ARG A N 1
ATOM 1594 C CA . ARG A 1 208 ? -10.383 -8.927 42.835 1.00 52.53 208 ARG A CA 1
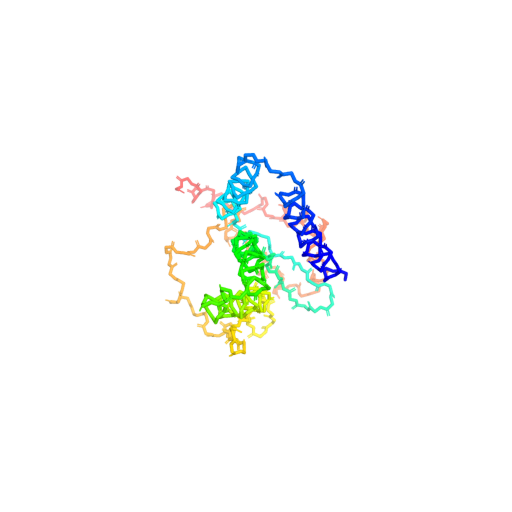ATOM 1595 C C . ARG A 1 208 ? -9.853 -9.089 41.398 1.00 52.53 208 ARG A C 1
ATOM 1597 O O . ARG A 1 208 ? -9.806 -10.212 40.904 1.00 52.53 208 ARG A O 1
ATOM 1604 N N . TRP A 1 209 ? -9.497 -7.998 40.731 1.00 55.19 209 TRP A N 1
ATOM 1605 C CA . TRP A 1 209 ? -9.125 -7.983 39.323 1.00 55.19 209 TRP A CA 1
ATOM 1606 C C . TRP A 1 209 ? -7.644 -7.642 39.062 1.00 55.19 209 TRP A C 1
ATOM 1608 O O . TRP A 1 209 ? -7.223 -7.640 37.906 1.00 55.19 209 TRP A O 1
ATOM 1618 N N . SER A 1 210 ? -6.825 -7.391 40.099 1.00 53.12 210 SER A N 1
ATOM 1619 C CA . SER A 1 210 ? -5.369 -7.198 39.933 1.00 53.12 210 SER A CA 1
ATOM 1620 C C . SER A 1 210 ? -4.622 -8.495 39.617 1.00 53.12 210 SER A C 1
ATOM 1622 O O . SER A 1 210 ? -3.580 -8.458 38.967 1.00 53.12 210 SER A O 1
ATOM 1624 N N . ASP A 1 211 ? -5.177 -9.640 40.014 1.00 54.12 211 ASP A N 1
ATOM 1625 C CA . ASP A 1 211 ? -4.483 -10.934 39.957 1.00 54.12 211 ASP A CA 1
ATOM 1626 C C . ASP A 1 211 ? -4.588 -11.622 38.581 1.00 54.12 211 ASP A C 1
ATOM 1628 O O . ASP A 1 211 ? -3.884 -12.589 38.302 1.00 54.12 211 ASP A O 1
ATOM 1632 N N . ALA A 1 212 ? -5.437 -11.117 37.679 1.00 53.25 212 ALA A N 1
ATOM 1633 C CA . ALA A 1 212 ? -5.610 -11.673 36.333 1.00 53.25 212 ALA A CA 1
ATOM 1634 C C . ALA A 1 212 ? -4.515 -11.234 35.333 1.00 53.25 212 ALA A C 1
ATOM 1636 O O . ALA A 1 212 ? -4.520 -11.674 34.184 1.00 53.25 212 ALA A O 1
ATOM 1637 N N . GLY A 1 213 ? -3.591 -10.359 35.752 1.00 45.31 213 GLY A N 1
ATOM 1638 C CA . GLY A 1 213 ? -2.544 -9.766 34.912 1.00 45.31 213 GLY A CA 1
ATOM 1639 C C . GLY A 1 213 ? -1.169 -10.449 34.948 1.00 45.31 213 GLY A C 1
ATOM 1640 O O . GLY A 1 213 ? -0.272 -9.976 34.256 1.00 45.31 213 GLY A O 1
ATOM 1641 N N . GLU A 1 214 ? -0.980 -11.526 35.721 1.00 45.72 214 GLU A N 1
ATOM 1642 C CA . GLU A 1 214 ? 0.307 -12.251 35.823 1.00 45.72 214 GLU A CA 1
ATOM 1643 C C . GLU A 1 214 ? 0.434 -13.487 34.899 1.00 45.72 214 GLU A C 1
ATOM 1645 O O . GLU A 1 214 ? 1.271 -14.358 35.144 1.00 45.72 214 GLU A O 1
ATOM 1650 N N . LEU A 1 215 ? -0.354 -13.579 33.817 1.00 40.75 215 LEU A N 1
ATOM 1651 C CA . LEU A 1 215 ? -0.238 -14.646 32.801 1.00 40.75 215 LEU A CA 1
ATOM 1652 C C . LEU A 1 215 ? 0.343 -14.153 31.470 1.00 40.75 215 LEU A C 1
ATOM 1654 O O . LEU A 1 215 ? -0.161 -13.142 30.928 1.00 40.75 215 LEU A O 1
#

Sequence (215 aa):
MVNRWRYGFFAAVLLATSLLSVSLQLFDGPLWPMLIVVLTFVVLAALSGSRYRPRRLVPRPAVPAFETPINPYPVLLLGILTVTTGLQLSEDIRDLLNGDGEDLPLSAGLATALVLAWYVALHVGGPVRLGVDGIRQPRVFGSRLVPWDSVGPDTVDSRRSVSLTGVNPEFLDWVIQQYVARPERRSGIGTEAELARLEAAGVGLPERWSDAGEL

Foldseek 3Di:
DVVVVVVVVVVVLVVVLVVVLVVCVVDVDDCVVVVVVLVVLVVVLVVLVVPDDQPDFDQDPVARKTWTDFRCNLVSVLSSLCSVLVNVQVVLVVCVVVVNNPCVVVSVVSVVVSVVSVVCSVQQSGTFIQHPQATWHGHPPGIDGDGPVNPDPVNPPVVPPPPPPPDDVVLVVVVVVVCVVPVVCPVCPPPPVVVVVSVVVVVPDDPVRPVVPPD

pLDDT: mean 76.61, std 12.37, range [40.75, 95.12]

Organism: NCBI:txid1287878

Secondary structure (DSSP, 8-state):
-HHHHHHHHHHHHHHHHHHHHHHHHHS---SHHHHHHHHHHHHHHHHHHHH-----PEEETTTTEEEPPPPHHHHHHHHHHHHHHHHHHHHHHHHHHHT--TTHHHHHHHHHHHHHHHHHHHHHTPPPEEETTEEEEEETTEEEEEEGGG--GGG--GGG----TT--HHHHHHHHHHHHH-GGGGGGTT-HHHHHHHHHHHTTS-GGGTGGG--

Radius of gyration: 25.74 Å; chains: 1; bounding box: 57×34×80 Å